Protein AF-A0A379W1R5-F1 (afdb_monomer)

pLDDT: mean 80.25, std 13.08, range [49.88, 97.88]

Radius of gyration: 57.71 Å; Cα contacts (8 Å, |Δi|>4): 73; chains: 1; bounding box: 85×34×156 Å

Mean predicted aligned error: 16.01 Å

InterPro domains:
  IPR013767 PAS fold [PF00989] (156-194)
  IPR027460 Aerobic respiration control sensor protein ArcB, transmembrane domain superfamily [G3DSA:1.10.287.970] (1-89)
  IPR035965 PAS domain superfamily [SSF55785] (140-193)
  IPR040642 Histidine kinase receptor ArcB, transmembrane domain [PF18415] (15-88)

Organism: Salmonella enterica I (NCBI:txid59201)

Solvent-accessible surface area (backbone atoms only — not comparable to full-atom values): 10846 Å² total; per-residue (Å²): 114,70,65,61,53,49,53,51,49,51,52,55,52,53,44,68,70,59,41,68,70,55,42,51,55,51,52,42,51,51,52,53,52,49,51,52,52,52,50,55,51,52,48,52,72,75,62,75,60,89,53,72,66,58,56,54,50,50,52,52,49,49,66,59,46,50,63,52,46,48,50,52,50,51,52,57,49,53,55,51,51,54,52,51,52,53,50,50,54,51,51,54,51,50,53,55,50,51,53,50,51,52,53,50,52,52,53,51,51,52,52,51,53,51,50,52,50,52,50,53,54,49,53,52,53,51,50,55,49,52,52,54,50,55,52,50,52,52,53,51,50,55,52,50,55,52,49,53,51,50,50,51,51,51,53,49,52,50,52,54,47,43,70,36,85,60,80,47,74,49,57,47,98,88,70,42,52,69,47,58,26,55,45,39,29,71,74,69,75,48,58,53,80,77,60,51,119

Secondary structure (DSSP, 8-state):
-HHHHHHHHHHHHHHHHH-HHHHHHHHHHHHHHHHHHHHHHHHHHHHSS--HHHHHHHHHHHHHHHHHHHHHHHHHHHHHHHHHHHHHHHHHHHHHHHHHHHHHHHHHHHHHHHHHHHHHHHHHHHHHHHHHHHHHHHHHHHHHHHHHHHHHHHHHHHHHHHH-SS--EEE-TTS-EEEE-HHHHHHHS--GGGT--

Structure (mmCIF, N/CA/C/O backbone):
data_AF-A0A379W1R5-F1
#
_entry.id   AF-A0A379W1R5-F1
#
loop_
_atom_site.group_PDB
_atom_site.id
_atom_site.type_symbol
_atom_site.label_atom_id
_atom_site.label_alt_id
_atom_site.label_comp_id
_atom_site.label_asym_id
_atom_site.label_entity_id
_atom_site.label_seq_id
_atom_site.pdbx_PDB_ins_code
_atom_site.Cartn_x
_atom_site.Cartn_y
_atom_site.Cartn_z
_atom_site.occupancy
_atom_site.B_iso_or_equiv
_atom_site.auth_seq_id
_atom_site.auth_comp_id
_atom_site.auth_asym_id
_atom_site.auth_atom_id
_atom_site.pdbx_PDB_model_num
ATOM 1 N N . MET A 1 1 ? -2.786 -8.528 47.985 1.00 53.88 1 MET A N 1
ATOM 2 C CA . MET A 1 1 ? -2.955 -8.185 46.548 1.00 53.88 1 MET A CA 1
ATOM 3 C C . MET A 1 1 ? -3.686 -9.269 45.743 1.00 53.88 1 MET A C 1
ATOM 5 O O . MET A 1 1 ? -4.689 -8.944 45.123 1.00 53.88 1 MET A O 1
ATOM 9 N N . LYS A 1 2 ? -3.253 -10.547 45.749 1.00 55.94 2 LYS A N 1
ATOM 10 C CA . LYS A 1 2 ? -3.922 -11.628 44.980 1.00 55.94 2 LYS A CA 1
ATOM 11 C C . LYS A 1 2 ? -5.347 -11.961 45.461 1.00 55.94 2 LYS A C 1
ATOM 13 O O . LYS A 1 2 ? -6.226 -12.154 44.633 1.00 55.94 2 LYS A O 1
ATOM 18 N N . GLN A 1 3 ? -5.594 -11.952 46.773 1.00 58.25 3 GLN A N 1
ATOM 19 C CA . GLN A 1 3 ? -6.922 -12.255 47.333 1.00 58.25 3 GLN A CA 1
ATOM 20 C C . GLN A 1 3 ? -7.984 -11.194 46.998 1.00 58.25 3 GLN A C 1
ATOM 22 O O . GLN A 1 3 ? -9.117 -11.547 46.700 1.00 58.25 3 GLN A O 1
ATOM 27 N N . ILE A 1 4 ? -7.605 -9.912 46.943 1.00 63.47 4 ILE A N 1
ATOM 28 C CA . ILE A 1 4 ? -8.507 -8.811 46.553 1.00 63.47 4 ILE A CA 1
ATOM 29 C C . ILE A 1 4 ? -8.932 -8.963 45.086 1.00 63.47 4 ILE A C 1
ATOM 31 O O . ILE A 1 4 ? -10.098 -8.783 44.756 1.00 63.47 4 ILE A O 1
ATOM 35 N N . ARG A 1 5 ? -8.001 -9.361 44.206 1.00 59.31 5 ARG A N 1
ATOM 36 C CA . ARG A 1 5 ? -8.307 -9.638 42.794 1.00 59.31 5 ARG A CA 1
ATOM 37 C C . ARG A 1 5 ? -9.215 -10.853 42.621 1.00 59.31 5 ARG A C 1
ATOM 39 O O . ARG A 1 5 ? -10.101 -10.805 41.781 1.00 59.31 5 ARG A O 1
ATOM 46 N N . MET A 1 6 ? -9.027 -11.899 43.425 1.00 65.69 6 MET A N 1
ATOM 47 C CA . MET A 1 6 ? -9.842 -13.113 43.343 1.00 65.69 6 MET A CA 1
ATOM 48 C C . MET A 1 6 ? -11.264 -12.883 43.879 1.00 65.69 6 MET A C 1
ATOM 50 O O . MET A 1 6 ? -12.224 -13.311 43.250 1.00 65.69 6 MET A O 1
ATOM 54 N N . LEU A 1 7 ? -11.414 -12.109 44.962 1.00 57.53 7 LEU A N 1
ATOM 55 C CA . LEU A 1 7 ? -12.718 -11.640 45.446 1.00 57.53 7 LEU A CA 1
ATOM 56 C C . LEU A 1 7 ? -13.409 -10.733 44.425 1.00 57.53 7 LEU A C 1
ATOM 58 O O . LEU A 1 7 ? -14.596 -10.902 44.179 1.00 57.53 7 LEU A O 1
ATOM 62 N N . ALA A 1 8 ? -12.674 -9.818 43.787 1.00 58.72 8 ALA A N 1
ATOM 63 C CA . ALA A 1 8 ? -13.220 -8.969 42.731 1.00 58.72 8 ALA A CA 1
ATOM 64 C C . ALA A 1 8 ? -13.662 -9.787 41.506 1.00 58.72 8 ALA A C 1
ATOM 66 O O . ALA A 1 8 ? -14.730 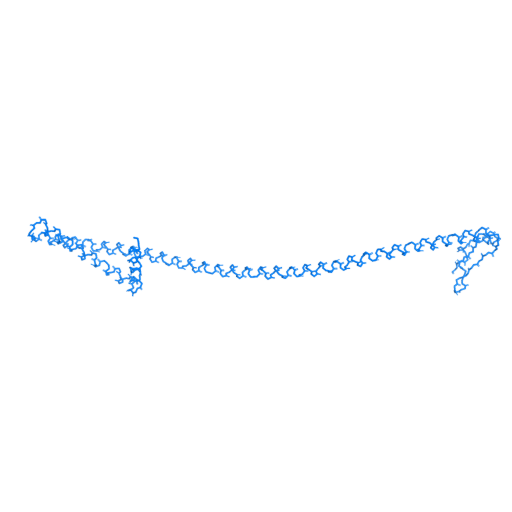-9.540 40.958 1.00 58.72 8 ALA A O 1
ATOM 67 N N . GLN A 1 9 ? -12.882 -10.793 41.100 1.00 60.22 9 GLN A N 1
ATOM 68 C CA . GLN A 1 9 ? -13.251 -11.705 40.015 1.00 60.22 9 GLN A CA 1
ATOM 69 C C . GLN A 1 9 ? -14.473 -12.552 40.374 1.00 60.22 9 GLN A C 1
ATOM 71 O O . GLN A 1 9 ? -15.377 -12.667 39.555 1.00 60.22 9 GLN A O 1
ATOM 76 N N . TYR A 1 10 ? -14.548 -13.069 41.602 1.00 66.81 10 TYR A N 1
ATOM 77 C CA . TYR A 1 10 ? -15.717 -13.794 42.099 1.00 66.81 10 TYR A CA 1
ATOM 78 C C . TYR A 1 10 ? -16.969 -12.903 42.131 1.00 66.81 10 TYR A C 1
ATOM 80 O O . TYR A 1 10 ? -18.037 -13.331 41.707 1.00 66.81 10 TYR A O 1
ATOM 88 N N . TYR A 1 11 ? -16.829 -11.639 42.547 1.00 59.19 11 TYR A N 1
ATOM 89 C CA . TYR A 1 11 ? -17.898 -10.635 42.488 1.00 59.19 11 TYR A CA 1
ATOM 90 C C . TYR A 1 11 ? -18.385 -10.390 41.054 1.00 59.19 11 TYR A C 1
ATOM 92 O O . TYR A 1 11 ? -19.588 -10.355 40.811 1.00 59.19 11 TYR A O 1
ATOM 100 N N . VAL A 1 12 ? -17.462 -10.249 40.100 1.00 58.50 12 VAL A N 1
ATOM 101 C CA . VAL A 1 12 ? -17.783 -10.015 38.683 1.00 58.50 12 VAL A CA 1
ATOM 102 C C . VAL A 1 12 ? -18.474 -11.228 38.055 1.00 58.50 12 VAL A C 1
ATOM 104 O O . VAL A 1 12 ? -19.414 -11.062 37.283 1.00 58.50 12 VAL A O 1
ATOM 107 N N . ASP A 1 13 ? -18.056 -12.442 38.404 1.00 61.16 13 ASP A N 1
ATOM 108 C CA . ASP A 1 13 ? -18.612 -13.678 37.846 1.00 61.16 13 ASP A CA 1
ATOM 109 C C . ASP A 1 13 ? -19.990 -14.018 38.449 1.00 61.16 13 ASP A C 1
ATOM 111 O O . ASP A 1 13 ? -20.923 -14.419 37.748 1.00 61.16 13 ASP A O 1
ATOM 115 N N . LEU A 1 14 ? -20.169 -13.745 39.746 1.00 63.22 14 LEU A N 1
ATOM 116 C CA . LEU A 1 14 ? -21.460 -13.833 40.430 1.00 63.22 14 LEU A CA 1
ATOM 117 C C . LEU A 1 14 ? -22.471 -12.813 39.869 1.00 63.22 14 LEU A C 1
ATOM 119 O O . LEU A 1 14 ? -23.644 -13.145 39.684 1.00 63.22 14 LEU A O 1
ATOM 123 N N . MET A 1 15 ? -22.004 -11.606 39.526 1.00 60.09 15 MET A N 1
ATOM 124 C CA . MET A 1 15 ? -22.799 -10.558 38.873 1.00 60.09 15 MET A CA 1
ATOM 125 C C . MET A 1 15 ? -23.242 -10.958 37.455 1.00 60.09 15 MET A C 1
ATOM 127 O O . MET A 1 15 ? -24.355 -10.626 37.050 1.00 60.09 15 MET A O 1
ATOM 131 N N . MET A 1 16 ? -22.425 -11.721 36.717 1.00 58.28 16 MET A N 1
ATOM 132 C CA . MET A 1 16 ? -22.779 -12.218 35.379 1.00 58.28 16 MET A CA 1
ATOM 133 C C . MET A 1 16 ? -23.804 -13.366 35.402 1.00 58.28 16 MET A C 1
ATOM 135 O O . MET A 1 16 ? -24.576 -13.503 34.456 1.00 58.28 16 MET A O 1
ATOM 139 N N . LYS A 1 17 ? -23.866 -14.169 36.475 1.00 57.81 17 LYS A N 1
ATOM 140 C CA . LYS A 1 17 ? -24.766 -15.339 36.566 1.00 57.81 17 LYS A CA 1
ATOM 141 C C . LYS A 1 17 ? -26.183 -15.038 37.054 1.00 57.81 17 LYS A C 1
ATOM 143 O O . LYS A 1 17 ? -27.107 -15.752 36.674 1.00 57.81 17 LYS A O 1
ATOM 148 N N . LEU A 1 18 ? -26.369 -14.037 37.916 1.00 58.75 18 LEU A N 1
ATOM 149 C CA . LEU A 1 18 ? -27.665 -13.801 38.573 1.00 58.75 18 LEU A CA 1
ATOM 150 C C . LEU A 1 18 ? -28.594 -12.828 37.831 1.00 58.75 18 LEU A C 1
ATOM 152 O O . LEU A 1 18 ? -29.772 -12.733 38.178 1.00 58.75 18 LEU A O 1
ATOM 156 N N . GLY A 1 19 ? -28.105 -12.147 36.795 1.00 57.91 19 GLY A N 1
ATOM 157 C CA . GLY A 1 19 ? -28.834 -11.063 36.145 1.00 57.91 19 GLY A CA 1
ATOM 158 C C . GLY A 1 19 ? -28.747 -9.774 36.967 1.00 57.91 19 GLY A C 1
ATOM 159 O O . GLY A 1 19 ? -28.965 -9.757 38.181 1.00 57.91 19 GLY A O 1
ATOM 160 N N . LEU A 1 20 ? -28.415 -8.686 36.278 1.00 57.44 20 LEU A N 1
ATOM 161 C CA . LEU A 1 20 ? -27.961 -7.413 36.842 1.00 57.44 20 LEU A CA 1
ATOM 162 C C . LEU A 1 20 ? -28.912 -6.835 37.911 1.00 57.44 20 LEU A C 1
ATOM 164 O O . LEU A 1 20 ? -28.487 -6.402 38.980 1.00 57.44 20 LEU A O 1
ATOM 168 N N . VAL A 1 21 ? -30.220 -6.931 37.659 1.00 59.81 21 VAL A N 1
ATOM 169 C CA . VAL A 1 21 ? -31.278 -6.427 38.549 1.00 59.81 21 VAL A CA 1
ATOM 170 C C . VAL A 1 21 ? -31.420 -7.271 39.821 1.00 59.81 21 VAL A C 1
ATOM 172 O O . VAL A 1 21 ? -31.629 -6.741 40.908 1.00 59.81 21 VAL A O 1
ATOM 175 N N . ARG A 1 22 ? -31.281 -8.600 39.721 1.00 64.31 22 ARG A N 1
ATOM 176 C CA . ARG A 1 22 ? -31.432 -9.490 40.885 1.00 64.31 22 ARG A CA 1
ATOM 177 C C . ARG A 1 22 ? -30.231 -9.400 41.817 1.00 64.31 22 ARG A C 1
ATOM 179 O O . ARG A 1 22 ? -30.397 -9.461 43.031 1.00 64.31 22 ARG A O 1
ATOM 186 N N . PHE A 1 23 ? -29.035 -9.216 41.259 1.00 65.31 23 PHE A N 1
ATOM 187 C CA . PHE A 1 23 ? -27.826 -9.000 42.047 1.00 65.31 23 PHE A CA 1
ATOM 188 C C . PHE A 1 23 ? -27.869 -7.666 42.805 1.00 65.31 23 PHE A C 1
ATOM 190 O O . PHE A 1 23 ? -27.532 -7.632 43.987 1.00 65.31 23 PHE A O 1
ATOM 197 N N . SER A 1 24 ? -28.349 -6.590 42.164 1.00 66.44 24 SER A N 1
ATOM 198 C CA . SER A 1 24 ? -28.484 -5.278 42.812 1.00 66.44 24 SER A CA 1
ATOM 199 C C . SER A 1 24 ? -29.446 -5.335 44.007 1.00 66.44 24 SER A C 1
ATOM 201 O O . SER A 1 24 ? -29.126 -4.851 45.094 1.00 66.44 24 SER A O 1
ATOM 203 N N . MET A 1 25 ? -30.577 -6.029 43.840 1.00 68.19 25 MET A N 1
ATOM 204 C CA . MET A 1 25 ? -31.577 -6.216 44.888 1.00 68.19 25 MET A CA 1
ATOM 205 C C . MET A 1 25 ? -31.036 -7.045 46.064 1.00 68.19 25 MET A C 1
ATOM 207 O O . MET A 1 25 ? -31.268 -6.694 47.219 1.00 68.19 25 MET A O 1
ATOM 211 N N . LEU A 1 26 ? -30.270 -8.107 45.791 1.00 71.56 26 LEU A N 1
ATOM 212 C CA . LEU A 1 26 ? -29.648 -8.940 46.827 1.00 71.56 26 LEU A CA 1
ATOM 213 C C . LEU A 1 26 ? -28.545 -8.205 47.596 1.00 71.56 26 LEU A C 1
ATOM 215 O O . LEU A 1 26 ? -28.477 -8.321 48.819 1.00 71.56 26 LEU A O 1
ATOM 219 N N . LEU A 1 27 ? -27.696 -7.438 46.905 1.00 72.06 27 LEU A N 1
ATOM 220 C CA . LEU A 1 27 ? -26.620 -6.678 47.543 1.00 72.06 27 LEU A CA 1
ATOM 221 C C . LEU A 1 27 ? -27.182 -5.537 48.409 1.00 72.06 27 LEU A C 1
ATOM 223 O O . LEU A 1 27 ? -26.701 -5.319 49.521 1.00 72.06 27 LEU A O 1
ATOM 227 N N . ALA A 1 28 ? -28.235 -4.857 47.937 1.00 70.44 28 ALA A N 1
ATOM 228 C CA . ALA A 1 28 ? -28.955 -3.851 48.717 1.00 70.44 28 ALA A CA 1
ATOM 229 C C . ALA A 1 28 ? -29.537 -4.454 50.004 1.00 70.44 28 ALA A C 1
ATOM 231 O O . ALA A 1 28 ? -29.352 -3.905 51.089 1.00 70.44 28 ALA A O 1
ATOM 232 N N . LEU A 1 29 ? -30.182 -5.620 49.897 1.00 72.00 29 LEU A N 1
ATOM 233 C CA . LEU A 1 29 ? -30.762 -6.323 51.041 1.00 72.00 29 LEU A CA 1
ATOM 234 C C . LEU A 1 29 ? -29.674 -6.754 52.039 1.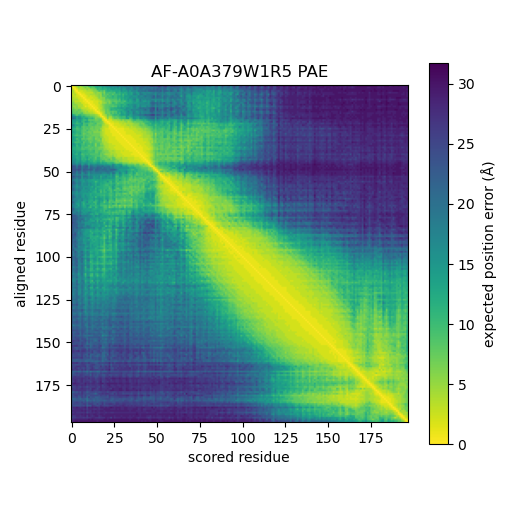00 72.00 29 LEU A C 1
ATOM 236 O O . LEU A 1 29 ? -29.825 -6.546 53.241 1.00 72.00 29 LEU A O 1
ATOM 240 N N . ALA A 1 30 ? -28.539 -7.263 51.552 1.00 75.88 30 ALA A N 1
ATOM 241 C CA . ALA A 1 30 ? -27.401 -7.637 52.391 1.00 75.88 30 ALA A CA 1
ATOM 242 C C . ALA A 1 30 ? -26.802 -6.441 53.157 1.00 75.88 30 ALA A C 1
ATOM 244 O O . ALA A 1 30 ? -26.485 -6.574 54.338 1.00 75.88 30 ALA A O 1
ATOM 245 N N . LEU A 1 31 ? -26.681 -5.269 52.520 1.00 73.31 31 LEU A N 1
ATOM 246 C CA . LEU A 1 31 ? -26.202 -4.044 53.172 1.00 73.31 31 LEU A CA 1
ATOM 247 C C . LEU A 1 31 ? -27.162 -3.546 54.257 1.00 73.31 31 LEU A C 1
ATOM 249 O O . LEU A 1 31 ? -26.709 -3.159 55.334 1.00 73.31 31 LEU A O 1
ATOM 253 N N . VAL A 1 32 ? -28.473 -3.588 54.003 1.00 74.44 32 VAL A N 1
ATOM 254 C CA . VAL A 1 32 ? -29.491 -3.216 54.999 1.00 74.44 32 VAL A CA 1
ATOM 255 C C . VAL A 1 32 ? -29.430 -4.154 56.205 1.00 74.44 32 VAL A C 1
ATOM 257 O O . VAL A 1 32 ? -29.392 -3.691 57.342 1.00 74.44 32 VAL A O 1
ATOM 260 N N . VAL A 1 33 ? -29.345 -5.467 55.975 1.00 76.88 33 VAL A N 1
ATOM 261 C CA . VAL A 1 33 ? -29.212 -6.457 57.056 1.00 76.88 33 VAL A CA 1
ATOM 262 C C . VAL A 1 33 ? -27.927 -6.231 57.855 1.00 76.88 33 VAL A C 1
ATOM 264 O O . VAL A 1 33 ? -27.970 -6.224 59.083 1.00 76.88 33 VAL A O 1
ATOM 267 N N . LEU A 1 34 ? -26.796 -5.989 57.186 1.00 78.44 34 LEU A N 1
ATOM 268 C CA . LEU A 1 34 ? -25.526 -5.690 57.851 1.00 78.44 34 LEU A CA 1
ATOM 269 C C . LEU A 1 34 ? -25.632 -4.434 58.728 1.00 78.44 34 LEU A C 1
ATOM 271 O O . LEU A 1 34 ? -25.165 -4.445 59.864 1.00 78.44 34 LEU A O 1
ATOM 275 N N . ALA A 1 35 ? -26.269 -3.370 58.231 1.00 73.62 35 ALA A N 1
ATOM 276 C CA . ALA A 1 35 ? -26.468 -2.135 58.984 1.00 73.62 35 ALA A CA 1
ATOM 277 C C . ALA A 1 35 ? -27.304 -2.365 60.254 1.00 73.62 35 ALA A C 1
ATOM 279 O O . ALA A 1 35 ? -26.939 -1.865 61.319 1.00 73.62 35 ALA A O 1
ATOM 280 N N . ILE A 1 36 ? -28.365 -3.176 60.163 1.00 75.38 36 ILE A N 1
ATOM 281 C CA . ILE A 1 36 ? -29.190 -3.564 61.316 1.00 75.38 36 ILE A CA 1
ATOM 282 C C . ILE A 1 36 ? -28.359 -4.361 62.328 1.00 75.38 36 ILE A C 1
ATOM 284 O O . ILE A 1 36 ? -28.412 -4.072 63.521 1.00 75.38 36 ILE A O 1
ATOM 288 N N . VAL A 1 37 ? -27.550 -5.326 61.874 1.00 79.12 37 VAL A N 1
ATOM 289 C CA . VAL A 1 37 ? -26.686 -6.132 62.756 1.00 79.12 37 VAL A CA 1
ATOM 290 C C . VAL A 1 37 ? -25.642 -5.266 63.460 1.00 79.12 37 VAL A C 1
ATOM 292 O O . VAL A 1 37 ? -25.446 -5.408 64.665 1.00 79.12 37 VAL A O 1
ATOM 295 N N . VAL A 1 38 ? -24.989 -4.353 62.735 1.00 77.50 38 VAL A N 1
ATOM 296 C CA . VAL A 1 38 ? -23.997 -3.434 63.310 1.00 77.50 38 VAL A CA 1
ATOM 297 C C . VAL A 1 38 ? -24.651 -2.508 64.330 1.00 77.50 38 VAL A C 1
ATOM 299 O O . VAL A 1 38 ? -24.109 -2.352 65.421 1.00 77.50 38 VAL A O 1
ATOM 302 N N . GLN A 1 39 ? -25.825 -1.943 64.026 1.00 70.44 39 GLN A N 1
ATOM 303 C CA . GLN A 1 39 ? -26.580 -1.148 64.998 1.00 70.44 39 GLN A CA 1
ATOM 304 C C . GLN A 1 39 ? -26.903 -1.965 66.250 1.00 70.44 39 GLN A C 1
ATOM 306 O O . GLN A 1 39 ? -26.536 -1.549 67.341 1.00 70.44 39 GLN A O 1
ATOM 311 N N . MET A 1 40 ? -27.498 -3.150 66.094 1.00 72.25 40 MET A N 1
ATOM 312 C CA . MET A 1 40 ? -27.857 -4.038 67.205 1.00 72.25 40 MET A CA 1
ATOM 313 C C . MET A 1 40 ? -26.644 -4.370 68.093 1.00 72.25 40 MET A C 1
ATOM 315 O O . MET A 1 40 ? -26.740 -4.333 69.319 1.00 72.25 40 MET A O 1
ATOM 319 N N . ALA A 1 41 ? -25.488 -4.651 67.482 1.00 78.00 41 ALA A N 1
ATOM 320 C CA . ALA A 1 41 ? -24.248 -4.952 68.191 1.00 78.00 41 ALA A CA 1
ATOM 321 C C . ALA A 1 41 ? -23.699 -3.737 68.957 1.00 78.00 41 ALA A C 1
ATOM 323 O O . ALA A 1 41 ? -23.312 -3.867 70.117 1.00 78.00 41 ALA A O 1
ATOM 324 N N . VAL A 1 42 ? -23.693 -2.550 68.340 1.00 74.50 42 VAL A N 1
ATOM 325 C CA . VAL A 1 42 ? -23.244 -1.305 68.987 1.00 74.50 42 VAL A CA 1
ATOM 326 C C . VAL A 1 42 ? -24.133 -0.968 70.185 1.00 74.50 42 VAL A C 1
ATOM 328 O O . VAL A 1 42 ? -23.615 -0.645 71.254 1.00 74.50 42 VAL A O 1
ATOM 331 N N . THR A 1 43 ? -25.453 -1.104 70.046 1.00 71.94 43 THR A N 1
ATOM 332 C CA . THR A 1 43 ? -26.407 -0.834 71.130 1.00 71.94 43 THR A CA 1
ATOM 333 C C . THR A 1 43 ? -26.227 -1.804 72.300 1.00 71.94 43 THR A C 1
ATOM 335 O O . THR A 1 43 ? -26.195 -1.381 73.457 1.00 71.94 43 THR A O 1
ATOM 338 N N . MET A 1 44 ? -26.024 -3.095 72.009 1.00 72.88 44 MET A N 1
ATOM 339 C CA . MET A 1 44 ? -25.778 -4.122 73.025 1.00 72.88 44 MET A CA 1
ATOM 340 C C . MET A 1 44 ? -24.490 -3.860 73.820 1.00 72.88 44 MET A C 1
ATOM 342 O O . MET A 1 44 ? -24.472 -4.058 75.033 1.00 72.88 44 MET A O 1
ATOM 346 N N . VAL A 1 45 ? -23.430 -3.384 73.155 1.00 74.94 45 VAL A N 1
ATOM 347 C CA . VAL A 1 45 ? -22.135 -3.088 73.790 1.00 74.94 45 VAL A CA 1
ATOM 348 C C . VAL A 1 45 ? -22.175 -1.807 74.628 1.00 74.94 45 VAL A C 1
ATOM 350 O O . VAL A 1 45 ? -21.548 -1.769 75.684 1.00 74.94 45 VAL A O 1
ATOM 353 N N . LEU A 1 46 ? -22.885 -0.760 74.186 1.00 69.88 46 LEU A N 1
ATOM 354 C CA . LEU A 1 46 ? -22.877 0.533 74.882 1.00 69.88 46 LEU A CA 1
ATOM 355 C C . LEU A 1 46 ? -23.882 0.654 76.034 1.00 69.88 46 LEU A C 1
ATOM 357 O O . LEU A 1 46 ? -23.556 1.316 77.014 1.00 69.88 46 LEU A O 1
ATOM 361 N N . HIS A 1 47 ? -25.094 0.100 75.920 1.00 65.06 47 HIS A N 1
ATOM 362 C CA . HIS A 1 47 ? -26.169 0.362 76.895 1.00 65.06 47 HIS A CA 1
ATOM 363 C C . HIS A 1 47 ? -26.593 -0.863 77.718 1.00 65.06 47 HIS A C 1
ATOM 365 O O . HIS A 1 47 ? -27.219 -0.696 78.761 1.00 65.06 47 HIS A O 1
ATOM 371 N N . GLY A 1 48 ? -26.253 -2.093 77.308 1.00 65.94 48 GLY A N 1
ATOM 372 C CA . GLY A 1 48 ? -26.532 -3.321 78.073 1.00 65.94 48 GLY A CA 1
ATOM 373 C C . GLY A 1 48 ? -28.016 -3.705 78.230 1.00 65.94 48 GLY A C 1
ATOM 374 O O . GLY A 1 48 ? -28.307 -4.849 78.575 1.00 65.94 48 GLY A O 1
ATOM 375 N N . GLN A 1 49 ? -28.958 -2.804 77.932 1.00 61.00 49 GLN A N 1
ATOM 376 C CA . GLN A 1 49 ? -30.392 -3.066 77.790 1.00 61.00 49 GLN A CA 1
ATOM 377 C C . GLN A 1 49 ? -30.924 -2.432 76.503 1.00 61.00 49 GLN A C 1
ATOM 379 O O . GLN A 1 49 ? -30.486 -1.356 76.104 1.00 61.00 49 GLN A O 1
ATOM 384 N N . VAL A 1 50 ? -31.859 -3.118 75.843 1.00 61.22 50 VAL A N 1
ATOM 385 C CA . VAL A 1 50 ? -32.476 -2.651 74.596 1.00 61.22 50 VAL A CA 1
ATOM 386 C C . VAL A 1 50 ? -33.728 -1.855 74.950 1.00 61.22 50 VAL A C 1
ATOM 388 O O . VAL A 1 50 ? -34.761 -2.439 75.276 1.00 61.22 50 VAL A O 1
ATOM 391 N N . GLU A 1 51 ? -33.648 -0.525 74.908 1.00 66.94 51 GLU A N 1
ATOM 392 C CA . GLU A 1 51 ? -34.831 0.325 75.049 1.00 66.94 51 GLU A CA 1
ATOM 393 C C . GLU A 1 51 ? -35.630 0.390 73.739 1.00 66.94 51 GLU A C 1
ATOM 395 O O . GLU A 1 51 ? -35.081 0.402 72.635 1.00 66.94 51 GLU A O 1
ATOM 400 N N . SER A 1 52 ? -36.957 0.511 73.848 1.00 69.62 52 SER A N 1
ATOM 401 C CA . SER A 1 52 ? -37.862 0.643 72.695 1.00 69.62 52 SER A CA 1
ATOM 402 C C . SER A 1 52 ? -37.543 1.855 71.804 1.00 69.62 52 SER A C 1
ATOM 404 O O . SER A 1 52 ? -37.887 1.852 70.619 1.00 69.62 52 SER A O 1
ATOM 406 N N . ILE A 1 53 ? -36.861 2.875 72.345 1.00 68.69 53 ILE A N 1
ATOM 407 C CA . ILE A 1 53 ? -36.375 4.039 71.589 1.00 68.69 53 ILE A CA 1
ATOM 408 C C . ILE A 1 53 ? -35.353 3.631 70.516 1.00 68.69 53 ILE A C 1
ATOM 410 O O . ILE A 1 53 ? -35.391 4.170 69.407 1.00 68.69 53 ILE A O 1
ATOM 414 N N . ASP A 1 54 ? -34.488 2.653 70.793 1.00 68.62 54 ASP A N 1
ATOM 415 C CA . ASP A 1 54 ? -33.467 2.210 69.840 1.00 68.62 54 ASP A CA 1
ATOM 416 C C . ASP A 1 54 ? -34.069 1.388 68.699 1.00 68.62 54 ASP A C 1
ATOM 418 O O . ASP A 1 54 ? -33.651 1.519 67.545 1.00 68.62 54 ASP A O 1
ATOM 422 N N . VAL A 1 55 ? -35.120 0.615 68.986 1.00 69.94 55 VAL A N 1
ATOM 423 C CA . VAL A 1 55 ? -35.871 -0.131 67.966 1.00 69.94 55 VAL A CA 1
ATOM 424 C C . VAL A 1 55 ? -36.578 0.831 67.007 1.00 69.94 55 VAL A C 1
ATOM 426 O O . VAL A 1 55 ? -36.454 0.698 65.790 1.00 69.94 55 VAL A O 1
ATOM 429 N N . ILE A 1 56 ? -37.261 1.852 67.534 1.00 71.69 56 ILE A N 1
ATOM 430 C CA . ILE A 1 56 ? -37.945 2.871 66.718 1.00 71.69 56 ILE A CA 1
ATOM 431 C C . ILE A 1 56 ? -36.942 3.667 65.876 1.00 71.69 56 ILE A C 1
ATOM 433 O O . ILE A 1 56 ? -37.187 3.918 64.694 1.00 71.69 56 ILE A O 1
ATOM 437 N N . ARG A 1 57 ? -35.786 4.021 66.448 1.00 72.00 57 ARG A N 1
ATOM 438 C CA . ARG A 1 57 ? -34.712 4.721 65.736 1.00 72.00 57 ARG A CA 1
ATOM 439 C C . ARG A 1 57 ? -34.123 3.861 64.612 1.00 72.00 57 ARG A C 1
ATOM 441 O O . ARG A 1 57 ? -33.919 4.376 63.515 1.00 72.00 57 ARG A O 1
ATOM 448 N N . SER A 1 58 ? -33.904 2.565 64.839 1.00 72.56 58 SER A N 1
ATOM 449 C CA . SER A 1 58 ? -33.427 1.630 63.808 1.00 72.56 58 SER A CA 1
ATOM 450 C C . SER A 1 58 ? -34.424 1.477 62.653 1.00 72.56 58 SER A C 1
ATOM 452 O O . SER A 1 58 ? -34.020 1.536 61.493 1.00 72.56 58 SER A O 1
ATOM 454 N N . ILE A 1 59 ? -35.729 1.392 62.941 1.00 74.81 59 ILE A N 1
ATOM 455 C CA . ILE A 1 59 ? -36.782 1.335 61.911 1.00 74.81 59 ILE A CA 1
ATOM 456 C C . ILE A 1 59 ? -36.806 2.625 61.077 1.00 74.81 59 ILE A C 1
ATOM 458 O O . ILE A 1 59 ? -36.885 2.561 59.850 1.00 74.81 59 ILE A O 1
ATOM 462 N N . PHE A 1 60 ? -36.685 3.794 61.715 1.00 79.06 60 PHE A N 1
ATOM 463 C CA . PHE A 1 60 ? -36.635 5.086 61.020 1.00 79.06 60 PHE A CA 1
ATOM 464 C C . PHE A 1 60 ? -35.410 5.209 60.104 1.00 79.06 60 PHE A C 1
ATOM 466 O O . PHE A 1 60 ? -35.533 5.631 58.953 1.00 79.06 60 PHE A O 1
ATOM 473 N N . PHE A 1 61 ? -34.231 4.803 60.587 1.00 72.75 61 PHE A N 1
ATOM 474 C CA . PHE A 1 61 ? -33.017 4.777 59.771 1.00 72.75 61 PHE A CA 1
ATOM 475 C C . PHE A 1 61 ? -33.119 3.757 58.637 1.00 72.75 61 PHE A C 1
ATOM 477 O O . PHE A 1 61 ? -32.753 4.083 57.513 1.00 72.75 61 PHE A O 1
ATOM 484 N N . GLY A 1 62 ? -33.675 2.569 58.880 1.00 74.31 62 GLY A N 1
ATOM 485 C CA . GLY A 1 62 ? -33.924 1.575 57.836 1.00 74.31 62 GLY A CA 1
ATOM 486 C C . GLY A 1 62 ? -34.835 2.116 56.734 1.00 74.31 62 GLY A C 1
ATOM 487 O O . GLY A 1 62 ? -34.507 1.997 55.553 1.00 74.31 62 GLY A O 1
ATOM 488 N N . LEU A 1 63 ? -35.929 2.788 57.100 1.00 79.44 63 LEU A N 1
ATOM 489 C CA . LEU A 1 63 ? -36.864 3.377 56.140 1.00 79.44 63 LEU A CA 1
ATOM 490 C C . LEU A 1 63 ? -36.233 4.511 55.316 1.00 79.44 63 LEU A C 1
ATOM 492 O O . LEU A 1 63 ? -36.549 4.652 54.139 1.00 79.44 63 LEU A O 1
ATOM 496 N N . LEU A 1 64 ? -35.323 5.290 55.907 1.00 78.31 64 LEU A N 1
ATOM 497 C CA . LEU A 1 64 ? -34.641 6.393 55.225 1.00 78.31 64 LEU A CA 1
ATOM 498 C C . LEU A 1 64 ? -33.465 5.919 54.351 1.00 78.31 64 LEU A C 1
ATOM 500 O O . LEU A 1 64 ? -33.247 6.437 53.258 1.00 78.31 64 LEU A O 1
ATOM 504 N N . ILE A 1 65 ? -32.710 4.923 54.820 1.00 77.38 65 ILE A N 1
ATOM 505 C CA . ILE A 1 65 ? -31.492 4.429 54.165 1.00 77.38 65 ILE A CA 1
ATOM 506 C C . ILE A 1 65 ? -31.832 3.484 53.011 1.00 77.38 65 ILE A C 1
ATOM 508 O O . ILE A 1 65 ? -31.137 3.507 52.001 1.00 77.38 65 ILE A O 1
ATOM 512 N N . THR A 1 66 ? -32.901 2.685 53.107 1.00 77.06 66 THR A N 1
ATOM 513 C CA . THR A 1 66 ? -33.232 1.681 52.076 1.00 77.06 66 THR A CA 1
ATOM 514 C C . THR A 1 66 ? -33.505 2.298 50.692 1.00 77.06 66 THR A C 1
ATOM 516 O O . THR A 1 66 ? -32.882 1.849 49.729 1.00 77.06 66 THR A O 1
ATOM 519 N N . PRO A 1 67 ? -34.339 3.351 50.540 1.00 80.94 67 PRO A N 1
ATOM 520 C CA . PRO A 1 67 ? -34.552 4.002 49.243 1.00 80.94 67 PRO A CA 1
ATOM 521 C C . PRO A 1 67 ? -33.265 4.618 48.684 1.00 80.94 67 PRO A C 1
ATOM 523 O O . PRO A 1 67 ? -33.009 4.550 47.482 1.00 80.94 67 PRO A O 1
ATOM 526 N N . TRP A 1 68 ? -32.429 5.181 49.561 1.00 79.88 68 TRP A N 1
ATOM 527 C CA . TRP A 1 68 ? -31.181 5.828 49.168 1.00 79.88 68 TRP A CA 1
ATOM 528 C C . TRP A 1 68 ? -30.111 4.813 48.747 1.00 79.88 68 TRP A C 1
ATOM 530 O O . TRP A 1 68 ? -29.436 5.007 47.738 1.00 79.88 68 TRP A O 1
ATOM 540 N N . ALA A 1 69 ? -30.021 3.687 49.457 1.00 73.19 69 ALA A N 1
ATOM 541 C CA . ALA A 1 69 ? -29.148 2.569 49.126 1.00 73.19 69 ALA A CA 1
ATOM 542 C C . ALA A 1 69 ? -29.544 1.918 47.794 1.00 73.19 69 ALA A C 1
ATOM 544 O O . ALA A 1 69 ? -28.676 1.685 46.958 1.00 73.19 69 ALA A O 1
ATOM 545 N N . VAL A 1 70 ? -30.841 1.675 47.563 1.00 77.50 70 VAL A N 1
ATOM 546 C CA . VAL A 1 70 ? -31.338 1.128 46.288 1.00 77.50 70 VAL A CA 1
ATOM 547 C C . VAL A 1 70 ? -31.037 2.081 45.129 1.00 77.50 70 VAL A C 1
ATOM 549 O O . VAL A 1 70 ? -30.523 1.637 44.104 1.00 77.50 70 VAL A O 1
ATOM 552 N N . TYR A 1 71 ? -31.287 3.385 45.294 1.00 79.38 71 TYR A N 1
ATOM 553 C CA . TYR A 1 71 ? -30.977 4.386 44.270 1.00 79.38 71 TYR A CA 1
ATOM 554 C C . TYR A 1 71 ? -29.476 4.434 43.948 1.00 79.38 71 TYR A C 1
ATOM 556 O O . TYR A 1 71 ? -29.088 4.321 42.786 1.00 79.38 71 TYR A O 1
ATOM 564 N N . PHE A 1 72 ? -28.622 4.541 44.971 1.00 72.88 72 PHE A N 1
ATOM 565 C CA . PHE A 1 72 ? -27.170 4.605 44.793 1.00 72.88 72 PHE A CA 1
ATOM 566 C C . PHE A 1 72 ? -26.627 3.360 44.086 1.00 72.88 72 PHE A C 1
ATOM 568 O O . PHE A 1 72 ? -25.832 3.461 43.153 1.00 72.88 72 PHE A O 1
ATOM 575 N N . LEU A 1 73 ? -27.089 2.179 44.494 1.00 71.50 73 LEU A N 1
ATOM 576 C CA . LEU A 1 73 ? -26.647 0.911 43.928 1.00 71.50 73 LEU A CA 1
ATOM 577 C C . LEU A 1 73 ? -27.140 0.744 42.483 1.00 71.50 73 LEU A C 1
ATOM 579 O O . LEU A 1 73 ? -26.373 0.286 41.641 1.00 71.50 73 LEU A O 1
ATOM 583 N N . SER A 1 74 ? -28.360 1.193 42.167 1.00 73.19 74 SER A N 1
ATOM 584 C CA . SER A 1 74 ? -28.868 1.234 40.790 1.00 73.19 74 SER A CA 1
ATOM 585 C C . SER A 1 74 ? -27.988 2.104 39.886 1.00 73.19 74 SER A C 1
ATOM 587 O O . SER A 1 74 ? -27.568 1.646 38.827 1.00 73.19 74 SER A O 1
ATOM 589 N N . VAL A 1 75 ? -27.638 3.317 40.328 1.00 72.00 75 VAL A N 1
ATOM 590 C CA . VAL A 1 75 ? -26.791 4.247 39.559 1.00 72.00 75 VAL A CA 1
ATOM 591 C C . VAL A 1 75 ? -25.379 3.692 39.352 1.00 72.00 75 VAL A C 1
ATOM 593 O O . VAL A 1 75 ? -24.841 3.752 38.248 1.00 72.00 75 VAL A O 1
ATOM 596 N N . VAL A 1 76 ? -24.759 3.128 40.393 1.00 70.62 76 VAL A N 1
ATOM 597 C CA . VAL A 1 76 ? -23.410 2.537 40.290 1.00 70.62 76 VAL A CA 1
ATOM 598 C C . VAL A 1 76 ? -23.389 1.361 39.311 1.00 70.62 76 VAL A C 1
ATOM 600 O O . VAL A 1 76 ? -22.429 1.192 38.558 1.00 70.62 76 VAL A O 1
ATOM 603 N N . VAL A 1 77 ? -24.448 0.554 39.302 1.00 65.94 77 VAL A N 1
ATOM 604 C CA . VAL A 1 77 ? -24.572 -0.604 38.416 1.00 65.94 77 VAL A CA 1
ATOM 605 C C . VAL A 1 77 ? -24.822 -0.183 36.961 1.00 65.94 77 VAL A C 1
ATOM 607 O O . VAL A 1 77 ? -24.182 -0.731 36.064 1.00 65.94 77 VAL A O 1
ATOM 610 N N . GLU A 1 78 ? -25.659 0.828 36.723 1.00 68.75 78 GLU A N 1
ATOM 611 C CA . GLU A 1 78 ? -25.914 1.387 35.385 1.00 68.75 78 GLU A CA 1
ATOM 612 C C . GLU A 1 78 ? -24.625 1.942 34.747 1.00 68.75 78 GLU A C 1
ATOM 614 O O . GLU A 1 78 ? -24.296 1.633 33.600 1.00 68.75 78 GLU A O 1
ATOM 619 N N . GLN A 1 79 ? -23.811 2.654 35.534 1.00 57.88 79 GLN A N 1
ATOM 620 C CA . GLN A 1 79 ? -22.506 3.173 35.099 1.00 57.88 79 GLN A CA 1
ATOM 621 C C . GLN A 1 79 ? -21.497 2.061 34.745 1.00 57.88 79 GLN A C 1
ATOM 623 O O . GLN A 1 79 ? -20.677 2.201 33.826 1.00 57.88 79 GLN A O 1
ATOM 628 N N . LEU A 1 80 ? -21.534 0.934 35.464 1.00 67.69 80 LEU A N 1
ATOM 629 C CA . LEU A 1 80 ? -20.674 -0.222 35.191 1.00 67.69 80 LEU A CA 1
ATOM 630 C C . LEU A 1 80 ? -21.088 -0.962 33.914 1.00 67.69 80 LEU A C 1
ATOM 632 O O . LEU A 1 80 ? -20.221 -1.400 33.150 1.00 67.69 80 LEU A O 1
ATOM 636 N N . GLU A 1 81 ? -22.390 -1.091 33.666 1.00 67.12 81 GLU A N 1
ATOM 637 C CA . GLU A 1 81 ? -22.919 -1.753 32.475 1.00 67.12 81 GLU A CA 1
ATOM 638 C C . GLU A 1 81 ? -22.605 -0.951 31.205 1.00 67.12 81 GLU A C 1
ATOM 640 O O . GLU A 1 81 ? -22.098 -1.512 30.226 1.00 67.12 81 GLU A O 1
ATOM 645 N N . GLU A 1 82 ? -22.770 0.374 31.252 1.00 71.44 82 GLU A N 1
ATOM 646 C CA . GLU A 1 82 ? -22.416 1.253 30.136 1.00 71.44 82 GLU A CA 1
ATOM 647 C C . GLU A 1 82 ? -20.912 1.173 29.807 1.00 71.44 82 GLU A C 1
ATOM 649 O O . GLU A 1 82 ? -20.511 1.072 28.641 1.00 71.44 82 GLU A O 1
ATOM 654 N N . SER A 1 83 ? -20.063 1.120 30.836 1.00 64.00 83 SER A N 1
ATOM 655 C CA . SER A 1 83 ? -18.610 0.986 30.680 1.00 64.00 83 SER A CA 1
ATOM 656 C C . SER A 1 83 ? -18.204 -0.357 30.057 1.00 64.00 83 SER A C 1
ATOM 658 O O . SER A 1 83 ? -17.314 -0.401 29.201 1.00 64.00 83 SER A O 1
ATOM 660 N N . ARG A 1 84 ? -18.874 -1.460 30.427 1.00 69.94 84 ARG A N 1
ATOM 661 C CA . ARG A 1 84 ? -18.644 -2.794 29.837 1.00 69.94 84 ARG A CA 1
ATOM 662 C C . ARG A 1 84 ? -19.076 -2.848 28.375 1.00 69.94 84 ARG A C 1
ATOM 664 O O . ARG A 1 84 ? -18.327 -3.373 27.551 1.00 69.94 84 ARG A O 1
ATOM 671 N N . GLN A 1 85 ? -20.226 -2.266 28.035 1.00 72.12 85 GLN A N 1
ATOM 672 C CA . GLN A 1 85 ? -20.689 -2.202 26.648 1.00 72.12 85 GLN A CA 1
ATOM 673 C C . GLN A 1 85 ? -19.746 -1.376 25.768 1.00 72.12 85 GLN A C 1
ATOM 675 O O . GLN A 1 85 ? -19.395 -1.810 24.669 1.00 72.12 85 GLN A O 1
ATOM 680 N N . ARG A 1 86 ? -19.286 -0.213 26.249 1.00 74.25 86 ARG A N 1
ATOM 681 C CA . ARG A 1 86 ? -18.305 0.613 25.526 1.00 74.25 86 ARG A CA 1
ATOM 682 C C . ARG A 1 86 ? -17.002 -0.147 25.289 1.00 74.25 86 ARG A C 1
ATOM 684 O O . ARG A 1 86 ? -16.507 -0.149 24.164 1.00 74.25 86 ARG A O 1
ATOM 691 N N . LEU A 1 87 ? -16.482 -0.834 26.308 1.00 75.88 87 LEU A N 1
ATOM 692 C CA . LEU A 1 87 ? -15.264 -1.632 26.169 1.00 75.88 87 LEU A CA 1
ATOM 693 C C . LEU A 1 87 ? -15.442 -2.766 25.152 1.00 75.88 87 LEU A C 1
ATOM 695 O O . LEU A 1 87 ? -14.568 -2.960 24.314 1.00 75.88 87 LEU A O 1
ATOM 699 N N . SER A 1 88 ? -16.582 -3.462 25.163 1.00 79.56 88 SER A N 1
ATOM 700 C CA . SER A 1 88 ? -16.868 -4.525 24.192 1.00 79.56 88 SER A CA 1
ATOM 701 C C . SER A 1 88 ? -16.870 -4.008 22.751 1.00 79.56 88 SER A C 1
ATOM 703 O O . SER A 1 88 ? -16.287 -4.643 21.877 1.00 79.56 88 SER A O 1
ATOM 705 N N . ARG A 1 89 ? -17.467 -2.833 22.497 1.00 84.00 89 ARG A N 1
ATOM 706 C CA . ARG A 1 89 ? -17.460 -2.209 21.160 1.00 84.00 89 ARG A CA 1
ATOM 707 C C . ARG A 1 89 ? -16.052 -1.813 20.721 1.00 84.00 89 ARG A C 1
ATOM 709 O O . ARG A 1 89 ? -15.715 -1.949 19.550 1.00 84.00 89 ARG A O 1
ATOM 716 N N . LEU A 1 90 ? -15.229 -1.319 21.648 1.00 86.62 90 LEU A N 1
ATOM 717 C CA . LEU A 1 90 ? -13.839 -0.965 21.356 1.00 86.62 90 LEU A CA 1
ATOM 718 C C . LEU A 1 90 ? -12.997 -2.199 21.029 1.00 86.62 90 LEU A C 1
ATOM 720 O O . LEU A 1 90 ? -12.247 -2.162 20.060 1.00 86.62 90 LEU A O 1
ATOM 724 N N . VAL A 1 91 ? -13.147 -3.285 21.794 1.00 85.69 91 VAL A N 1
ATOM 725 C CA . VAL A 1 91 ? -12.455 -4.556 21.525 1.00 85.69 91 VAL A CA 1
ATOM 726 C C . VAL A 1 91 ? -12.857 -5.102 20.157 1.00 85.69 91 VAL A C 1
ATOM 728 O O . VAL A 1 91 ? -11.977 -5.368 19.345 1.00 85.69 91 VAL A O 1
ATOM 731 N N . GLN A 1 92 ? -14.158 -5.150 19.855 1.00 90.38 92 GLN A N 1
ATOM 732 C CA . GLN A 1 92 ? -14.654 -5.596 18.549 1.00 90.38 92 GLN A CA 1
ATOM 733 C C . GLN A 1 92 ? -14.094 -4.743 17.398 1.00 90.38 92 GLN A C 1
ATOM 735 O O . GLN A 1 92 ? -13.655 -5.270 16.380 1.00 90.38 92 GLN A O 1
ATOM 740 N N . LYS A 1 93 ? -14.043 -3.415 17.569 1.00 91.38 93 LYS A N 1
ATOM 741 C CA . LYS A 1 93 ? -13.474 -2.507 16.565 1.00 91.38 93 LYS A CA 1
ATOM 742 C C . LYS A 1 93 ? -11.963 -2.697 16.394 1.00 91.38 93 LYS A C 1
ATOM 744 O O . LYS A 1 93 ? -11.464 -2.574 15.279 1.00 91.38 93 LYS A O 1
ATOM 749 N N . LEU A 1 94 ? -11.228 -2.978 17.473 1.00 91.31 94 LEU A N 1
ATOM 750 C CA . LEU A 1 94 ? -9.796 -3.284 17.401 1.00 91.31 94 LEU A CA 1
ATOM 751 C C . LEU A 1 94 ? -9.533 -4.600 16.663 1.00 91.31 94 LEU A C 1
ATOM 753 O O . LEU A 1 94 ? -8.602 -4.650 15.863 1.00 91.31 94 LEU A O 1
ATOM 757 N N . GLU A 1 95 ? -10.332 -5.637 16.915 1.00 89.06 95 GLU A N 1
ATOM 758 C CA . GLU A 1 95 ? -10.239 -6.911 16.192 1.00 89.06 95 GLU A CA 1
ATOM 759 C C . GLU A 1 95 ? -10.470 -6.704 14.689 1.00 89.06 95 GLU A C 1
ATOM 761 O O . GLU A 1 95 ? -9.637 -7.109 13.881 1.00 89.06 95 GLU A O 1
ATOM 766 N N . GLU A 1 96 ? -11.507 -5.953 14.312 1.00 93.19 96 GLU A N 1
ATOM 767 C CA . GLU A 1 96 ? -11.802 -5.638 12.908 1.00 93.19 96 GLU A CA 1
ATOM 768 C C . GLU A 1 96 ? -10.698 -4.799 12.233 1.00 93.19 96 GLU A C 1
ATOM 770 O O . GLU A 1 96 ? -10.374 -4.998 11.059 1.00 93.19 96 GLU A O 1
ATOM 775 N N . MET A 1 97 ? -10.096 -3.837 12.946 1.00 91.50 97 MET A N 1
ATOM 776 C CA . MET A 1 97 ? -8.948 -3.091 12.410 1.00 91.50 97 MET A CA 1
ATOM 777 C C . MET A 1 97 ? -7.726 -3.991 12.235 1.00 91.50 97 MET A C 1
ATOM 779 O O . MET A 1 97 ? -7.061 -3.916 11.207 1.00 91.50 97 MET A O 1
ATOM 783 N N . ARG A 1 98 ? -7.470 -4.892 13.188 1.00 91.88 98 ARG A N 1
ATOM 784 C CA . ARG A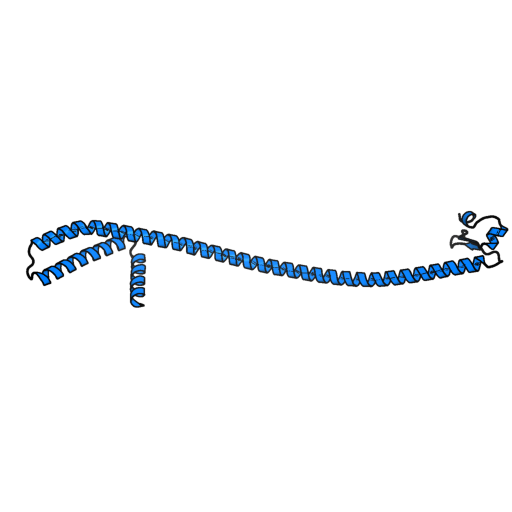 1 98 ? -6.349 -5.831 13.115 1.00 91.88 98 ARG A CA 1
ATOM 785 C C . ARG A 1 98 ? -6.477 -6.790 11.931 1.00 91.88 98 ARG A C 1
ATOM 787 O O . ARG A 1 98 ? -5.477 -7.067 11.273 1.00 91.88 98 ARG A O 1
ATOM 794 N N . GLU A 1 99 ? -7.679 -7.283 11.644 1.00 93.19 99 GLU A N 1
ATOM 795 C CA . GLU A 1 99 ? -7.925 -8.127 10.468 1.00 93.19 99 GLU A CA 1
ATOM 796 C C . GLU A 1 99 ? -7.701 -7.367 9.157 1.00 93.19 99 GLU A C 1
ATOM 798 O O . GLU A 1 99 ? -7.071 -7.891 8.233 1.00 93.19 99 GLU A O 1
ATOM 803 N N . ARG A 1 100 ? -8.16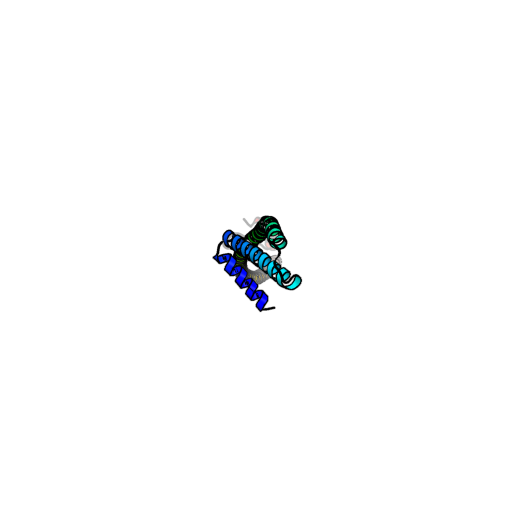1 -6.111 9.080 1.00 93.62 100 ARG A N 1
ATOM 804 C CA . ARG A 1 100 ? -7.914 -5.248 7.916 1.00 93.62 100 ARG A CA 1
ATOM 805 C C . ARG A 1 100 ? -6.431 -4.974 7.707 1.00 93.62 100 ARG A C 1
ATOM 807 O O . ARG A 1 100 ? -5.960 -5.111 6.579 1.00 93.62 100 ARG A O 1
ATOM 814 N N . ASP A 1 101 ? -5.702 -4.656 8.771 1.00 94.12 101 ASP A N 1
ATOM 815 C CA . ASP A 1 101 ? -4.258 -4.424 8.709 1.00 94.12 101 ASP A CA 1
ATOM 816 C C . ASP A 1 101 ? -3.511 -5.678 8.248 1.00 94.12 101 ASP A C 1
ATOM 818 O O . ASP A 1 101 ? -2.621 -5.589 7.401 1.00 94.12 101 ASP A O 1
ATOM 822 N N . LEU A 1 102 ? -3.897 -6.862 8.742 1.00 94.44 102 LEU A N 1
ATOM 823 C CA . LEU A 1 102 ? -3.309 -8.127 8.303 1.00 94.44 102 LEU A CA 1
ATOM 824 C C . LEU A 1 102 ? -3.540 -8.354 6.804 1.00 94.44 102 LEU A C 1
ATOM 826 O O . LEU A 1 102 ? -2.596 -8.655 6.075 1.00 94.44 102 LEU A O 1
ATOM 830 N N . LYS A 1 103 ? -4.781 -8.173 6.335 1.00 95.19 103 LYS A N 1
ATOM 831 C CA . LYS A 1 103 ? -5.134 -8.342 4.920 1.00 95.19 103 LYS A CA 1
ATOM 832 C C . LYS A 1 103 ? -4.366 -7.368 4.029 1.00 95.19 103 LYS A C 1
ATOM 834 O O . LYS A 1 103 ? -3.828 -7.778 3.003 1.00 95.19 103 LYS A O 1
ATOM 839 N N . LEU A 1 104 ? -4.286 -6.102 4.432 1.00 95.25 104 LEU A N 1
ATOM 840 C CA . LEU A 1 104 ? -3.557 -5.077 3.693 1.00 95.25 104 LEU A CA 1
ATOM 841 C C . LEU A 1 104 ? -2.054 -5.382 3.650 1.00 95.25 104 LEU A C 1
ATOM 843 O O . LEU A 1 104 ? -1.424 -5.217 2.610 1.00 95.25 104 LEU A O 1
ATOM 847 N N . ASN A 1 105 ? -1.479 -5.874 4.750 1.00 95.88 105 ASN A N 1
ATOM 848 C CA . ASN A 1 105 ? -0.069 -6.253 4.803 1.00 95.88 105 ASN A CA 1
ATOM 849 C C . ASN A 1 105 ? 0.253 -7.409 3.845 1.00 95.88 105 ASN A C 1
ATOM 851 O O . ASN A 1 105 ? 1.266 -7.359 3.153 1.00 95.88 105 ASN A O 1
ATOM 855 N N . VAL A 1 106 ? -0.621 -8.419 3.772 1.00 95.94 106 VAL A N 1
ATOM 856 C CA . VAL A 1 106 ? -0.482 -9.527 2.814 1.00 95.94 106 VAL A CA 1
ATOM 857 C C . VAL A 1 106 ? -0.553 -9.009 1.377 1.00 95.94 106 VAL A C 1
ATOM 859 O O . VAL A 1 106 ? 0.355 -9.275 0.599 1.00 95.94 106 VAL A O 1
ATOM 862 N N . GLN A 1 107 ? -1.554 -8.186 1.049 1.00 96.25 107 GLN A N 1
ATOM 863 C CA . GLN A 1 107 ? -1.683 -7.598 -0.291 1.00 96.25 107 GLN A CA 1
ATOM 864 C C . GLN A 1 107 ? -0.466 -6.753 -0.687 1.00 96.25 107 GLN A C 1
ATOM 866 O O . GLN A 1 107 ? 0.006 -6.834 -1.817 1.00 96.25 107 GLN A O 1
ATOM 871 N N . LEU A 1 108 ? 0.065 -5.950 0.238 1.00 96.88 108 LEU A N 1
ATOM 872 C CA . LEU A 1 108 ? 1.269 -5.159 -0.008 1.00 96.88 108 LEU A CA 1
ATOM 873 C C . LEU A 1 108 ? 2.483 -6.047 -0.288 1.00 96.88 108 LEU A C 1
ATOM 875 O O . LEU A 1 108 ? 3.248 -5.747 -1.200 1.00 96.88 108 LEU A O 1
ATOM 879 N N . LYS A 1 109 ? 2.655 -7.140 0.463 1.00 96.38 109 LYS A N 1
ATOM 880 C CA . LYS A 1 109 ? 3.741 -8.098 0.220 1.00 96.38 109 LYS A CA 1
ATOM 881 C C . LYS A 1 109 ? 3.622 -8.765 -1.146 1.00 96.38 109 LYS A C 1
ATOM 883 O O . LYS A 1 109 ? 4.632 -8.856 -1.839 1.00 96.38 109 LYS A O 1
ATOM 888 N N . ASP A 1 110 ? 2.417 -9.166 -1.543 1.00 97.12 110 ASP A N 1
ATOM 889 C CA . ASP A 1 110 ? 2.175 -9.773 -2.855 1.00 97.12 110 ASP A CA 1
ATOM 890 C C . ASP A 1 110 ? 2.468 -8.784 -3.991 1.00 97.12 110 ASP A C 1
ATOM 892 O O . ASP A 1 110 ? 3.177 -9.123 -4.936 1.00 97.12 110 ASP A O 1
ATOM 896 N N . ASN A 1 111 ? 2.015 -7.532 -3.867 1.00 97.81 111 ASN A N 1
ATOM 897 C CA . ASN A 1 111 ? 2.301 -6.485 -4.853 1.00 97.81 111 ASN A CA 1
ATOM 898 C C . ASN A 1 111 ? 3.805 -6.194 -4.967 1.00 97.81 111 ASN A C 1
ATOM 900 O O . ASN A 1 111 ? 4.318 -6.037 -6.070 1.00 97.81 111 ASN A O 1
ATOM 904 N N . ILE A 1 112 ? 4.527 -6.134 -3.840 1.00 97.38 112 ILE A N 1
ATOM 905 C CA . ILE A 1 112 ? 5.987 -5.954 -3.841 1.00 97.38 112 ILE A CA 1
ATOM 906 C C . ILE A 1 112 ? 6.669 -7.138 -4.534 1.00 97.38 112 ILE A C 1
ATOM 908 O O . ILE A 1 112 ? 7.589 -6.931 -5.319 1.00 97.38 112 ILE A O 1
ATOM 912 N N . ALA A 1 113 ? 6.220 -8.369 -4.278 1.00 97.19 113 ALA A N 1
ATOM 913 C CA . ALA A 1 113 ? 6.769 -9.551 -4.935 1.00 97.19 113 ALA A CA 1
ATOM 914 C C . ALA A 1 113 ? 6.544 -9.517 -6.456 1.00 97.19 113 ALA A C 1
ATOM 916 O O . ALA A 1 113 ? 7.482 -9.773 -7.209 1.00 97.19 113 ALA A O 1
ATOM 917 N N . GLN A 1 114 ? 5.343 -9.137 -6.903 1.00 97.25 114 GLN A N 1
ATOM 918 C CA . GLN A 1 114 ? 5.025 -8.983 -8.326 1.00 97.25 114 GLN A CA 1
ATOM 919 C C . GLN A 1 114 ? 5.877 -7.898 -8.994 1.00 97.25 114 GLN A C 1
ATOM 921 O O . GLN A 1 114 ? 6.472 -8.146 -10.039 1.00 97.25 114 GLN A O 1
ATOM 926 N N . LEU A 1 115 ? 5.985 -6.719 -8.374 1.00 97.38 115 LEU A N 1
ATOM 927 C CA . LEU A 1 115 ? 6.791 -5.618 -8.906 1.00 97.38 115 LEU A CA 1
ATOM 928 C C . LEU A 1 115 ? 8.273 -5.981 -8.982 1.00 97.38 115 LEU A C 1
ATOM 930 O O . LEU A 1 115 ? 8.926 -5.672 -9.971 1.00 97.38 115 LEU A O 1
ATOM 934 N N . ASN A 1 116 ? 8.806 -6.665 -7.970 1.00 97.50 116 ASN A N 1
ATOM 935 C CA . ASN A 1 116 ? 10.193 -7.121 -7.995 1.00 97.50 116 ASN A CA 1
ATOM 936 C C . ASN A 1 116 ? 10.445 -8.117 -9.131 1.00 97.50 116 ASN A C 1
ATOM 938 O O . ASN A 1 116 ? 11.508 -8.075 -9.745 1.00 97.50 116 ASN A O 1
ATOM 942 N N . GLN A 1 117 ? 9.479 -8.990 -9.424 1.00 96.50 117 GLN A N 1
ATOM 943 C CA . GLN A 1 117 ? 9.580 -9.903 -10.557 1.00 96.50 117 GLN A CA 1
ATOM 944 C C . GLN A 1 117 ? 9.562 -9.141 -11.890 1.00 96.50 117 GLN A C 1
ATOM 946 O O . GLN A 1 117 ? 10.426 -9.374 -12.727 1.00 96.50 117 GLN A O 1
ATOM 951 N N . GLU A 1 118 ? 8.650 -8.179 -12.058 1.00 97.56 118 GLU A N 1
ATOM 952 C CA . GLU A 1 118 ? 8.593 -7.357 -13.273 1.00 97.56 118 GLU A CA 1
ATOM 953 C C . GLU A 1 118 ? 9.875 -6.532 -13.475 1.00 97.56 118 GLU A C 1
ATOM 955 O O . GLU A 1 118 ? 10.369 -6.420 -14.595 1.00 97.56 118 GLU A O 1
ATOM 960 N N . ILE A 1 119 ? 10.443 -5.976 -12.400 1.00 97.69 119 ILE A N 1
ATOM 961 C CA . ILE A 1 119 ? 11.720 -5.252 -12.451 1.00 97.69 119 ILE A CA 1
ATOM 962 C C . ILE A 1 119 ? 12.845 -6.185 -12.906 1.00 97.69 119 ILE A C 1
ATOM 964 O O . ILE A 1 119 ? 13.607 -5.804 -13.788 1.00 97.69 119 ILE A O 1
ATOM 968 N N . ALA A 1 120 ? 12.926 -7.401 -12.359 1.00 97.38 120 ALA A N 1
ATOM 969 C CA . ALA A 1 120 ? 13.948 -8.371 -12.751 1.00 97.38 120 ALA A CA 1
ATOM 970 C C . ALA A 1 120 ? 13.829 -8.776 -14.232 1.00 97.38 120 ALA A C 1
ATOM 972 O O . ALA A 1 120 ? 14.837 -8.881 -14.932 1.00 97.38 120 ALA A O 1
ATOM 973 N N . ASP A 1 121 ? 12.601 -8.959 -14.725 1.00 96.81 121 ASP A N 1
ATOM 974 C CA . ASP A 1 121 ? 12.350 -9.266 -16.135 1.00 96.81 121 ASP A CA 1
ATOM 975 C C . ASP A 1 121 ? 12.750 -8.091 -17.047 1.00 96.81 121 ASP A C 1
ATOM 977 O O . ASP A 1 121 ? 13.384 -8.299 -18.086 1.00 96.81 121 ASP A O 1
ATOM 981 N N . ARG A 1 122 ? 12.438 -6.848 -16.648 1.00 97.88 122 ARG A N 1
ATOM 982 C CA . ARG A 1 122 ? 12.840 -5.638 -17.387 1.00 97.88 122 ARG A CA 1
ATOM 983 C C . ARG A 1 122 ? 14.351 -5.442 -17.399 1.00 97.88 122 ARG A C 1
ATOM 985 O O . ARG A 1 122 ? 14.903 -5.184 -18.461 1.00 97.88 122 ARG A O 1
ATOM 992 N N . GLU A 1 123 ? 15.016 -5.608 -16.260 1.00 97.31 123 GLU A N 1
ATOM 993 C CA . GLU A 1 123 ? 16.472 -5.473 -16.146 1.00 97.31 123 GLU A CA 1
ATOM 994 C C . GLU A 1 123 ? 17.193 -6.469 -17.062 1.00 97.31 123 GLU A C 1
ATOM 996 O O . GLU A 1 123 ? 18.147 -6.114 -17.754 1.00 97.31 123 GLU A O 1
ATOM 1001 N N . LYS A 1 124 ? 16.688 -7.706 -17.146 1.00 96.75 124 LYS A N 1
ATOM 1002 C CA . LYS A 1 124 ? 17.222 -8.707 -18.071 1.00 96.75 124 LYS A CA 1
ATOM 1003 C C . LYS A 1 124 ? 17.041 -8.297 -19.537 1.00 96.75 124 LYS A C 1
ATOM 1005 O O . LYS A 1 124 ? 17.987 -8.400 -20.313 1.00 96.75 124 LYS A O 1
ATOM 1010 N N . ALA A 1 125 ? 15.854 -7.820 -19.912 1.00 96.56 125 ALA A N 1
ATOM 1011 C CA . ALA A 1 125 ? 15.586 -7.369 -21.278 1.00 96.56 125 ALA A CA 1
ATOM 1012 C C . ALA A 1 125 ? 16.433 -6.142 -21.664 1.00 96.56 125 ALA A C 1
ATOM 1014 O O . ALA A 1 125 ? 16.921 -6.053 -22.790 1.00 96.56 125 ALA A O 1
ATOM 1015 N N . GLU A 1 126 ? 16.643 -5.210 -20.732 1.00 96.31 126 GLU A N 1
ATOM 1016 C CA . GLU A 1 126 ? 17.519 -4.052 -20.930 1.00 96.31 126 GLU A CA 1
ATOM 1017 C C . GLU A 1 126 ? 18.986 -4.468 -21.083 1.00 96.31 126 GLU A C 1
ATOM 1019 O O . GLU A 1 126 ? 19.682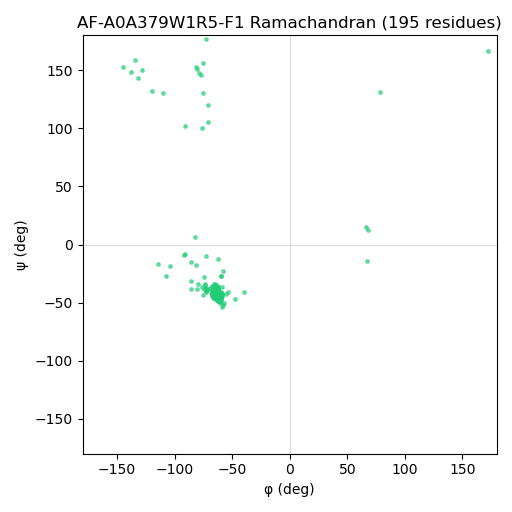 -3.919 -21.936 1.00 96.31 126 GLU A O 1
ATOM 1024 N N . ALA A 1 127 ? 19.453 -5.466 -20.327 1.00 97.12 127 ALA A N 1
ATOM 1025 C CA . ALA A 1 127 ? 20.803 -6.007 -20.472 1.00 97.12 127 ALA A CA 1
ATOM 1026 C C . ALA A 1 127 ? 21.023 -6.655 -21.851 1.00 97.12 127 ALA A C 1
ATOM 1028 O O . ALA A 1 127 ? 22.031 -6.378 -22.503 1.00 97.12 127 ALA A O 1
ATOM 1029 N N . GLU A 1 128 ? 20.066 -7.461 -22.323 1.00 96.56 128 GLU A N 1
ATOM 1030 C CA . GLU A 1 128 ? 20.103 -8.060 -23.665 1.00 96.56 128 GLU A CA 1
ATOM 1031 C C . GLU A 1 128 ? 20.089 -6.974 -24.756 1.00 96.56 128 GLU A C 1
ATOM 1033 O O . GLU A 1 128 ? 20.883 -7.012 -25.698 1.00 96.56 128 GLU A O 1
ATOM 1038 N N . LEU A 1 129 ? 19.244 -5.947 -24.606 1.00 97.31 129 LEU A N 1
ATOM 1039 C CA . LEU A 1 129 ? 19.208 -4.812 -25.528 1.00 97.31 129 LEU A CA 1
ATOM 1040 C C . LEU A 1 129 ? 20.548 -4.067 -25.557 1.00 97.31 129 LEU A C 1
ATOM 1042 O O . LEU A 1 129 ? 21.055 -3.758 -26.635 1.00 97.31 129 LEU A O 1
ATOM 1046 N N . GLN A 1 130 ? 21.141 -3.806 -24.393 1.00 96.75 130 GLN A N 1
ATOM 1047 C CA . GLN A 1 130 ? 22.426 -3.121 -24.287 1.00 96.75 130 GLN A CA 1
ATOM 1048 C C . GLN A 1 130 ? 23.538 -3.915 -24.985 1.00 96.75 130 GLN A C 1
ATOM 1050 O O . GLN A 1 130 ? 24.351 -3.330 -25.699 1.00 96.75 130 GLN A O 1
ATOM 1055 N N . GLU A 1 131 ? 23.550 -5.241 -24.836 1.00 96.75 131 GLU A N 1
ATOM 1056 C CA . GLU A 1 131 ? 24.505 -6.111 -25.525 1.00 96.75 131 GLU A CA 1
ATOM 1057 C C . GLU A 1 131 ? 24.344 -6.025 -27.048 1.00 96.75 131 GLU A C 1
ATOM 1059 O O . GLU A 1 131 ? 25.323 -5.793 -27.762 1.00 96.75 131 GLU A O 1
ATOM 1064 N N . THR A 1 132 ? 23.111 -6.132 -27.556 1.00 96.75 132 THR A N 1
ATOM 1065 C CA . THR A 1 132 ? 22.857 -6.003 -29.003 1.00 96.75 132 THR A CA 1
ATOM 1066 C C . THR A 1 132 ? 23.244 -4.624 -29.534 1.00 96.75 132 THR A C 1
ATOM 1068 O O . THR A 1 132 ? 23.768 -4.508 -30.641 1.00 96.75 132 THR A O 1
ATOM 1071 N N . PHE A 1 133 ? 23.048 -3.569 -28.742 1.00 97.69 133 PHE A N 1
ATOM 1072 C CA . PHE A 1 133 ? 23.417 -2.213 -29.124 1.00 97.69 133 PHE A CA 1
ATOM 1073 C C . PHE A 1 133 ? 24.935 -2.038 -29.235 1.00 97.69 133 PHE A C 1
ATOM 1075 O O . PHE A 1 133 ? 25.411 -1.417 -30.186 1.00 97.69 133 PHE A O 1
ATOM 1082 N N . GLU A 1 134 ? 25.706 -2.617 -28.313 1.00 97.12 134 GLU A N 1
ATOM 1083 C CA . GLU A 1 134 ? 27.169 -2.614 -28.403 1.00 97.12 134 GLU A CA 1
ATOM 1084 C C . GLU A 1 134 ? 27.670 -3.420 -29.612 1.00 97.12 134 GLU A C 1
ATOM 1086 O O . GLU A 1 134 ? 28.563 -2.957 -30.321 1.00 97.12 134 GLU A O 1
ATOM 1091 N N . GLN A 1 135 ? 27.050 -4.563 -29.925 1.00 96.81 135 GLN A N 1
ATOM 1092 C CA . GLN A 1 135 ? 27.378 -5.329 -31.136 1.00 96.81 135 GLN A CA 1
ATOM 1093 C C . GLN A 1 135 ? 27.106 -4.523 -32.415 1.00 96.81 135 GLN A C 1
ATOM 1095 O O . GLN A 1 135 ? 27.970 -4.431 -33.288 1.00 96.81 135 GLN A O 1
ATOM 1100 N N . LEU A 1 136 ? 25.942 -3.871 -32.504 1.00 96.88 136 LEU A N 1
ATOM 1101 C CA . LEU A 1 136 ? 25.582 -3.034 -33.652 1.00 96.88 136 LEU A CA 1
ATOM 1102 C C . LEU A 1 136 ? 26.531 -1.844 -33.827 1.00 96.88 136 LEU A C 1
ATOM 1104 O O . LEU A 1 136 ? 26.870 -1.496 -34.956 1.00 96.88 136 LEU A O 1
ATOM 1108 N N . LYS A 1 137 ? 26.996 -1.222 -32.736 1.00 97.38 137 LYS A N 1
ATOM 1109 C CA . LYS A 1 137 ? 27.995 -0.144 -32.819 1.00 97.38 137 LYS A CA 1
ATOM 1110 C C . LYS A 1 137 ? 29.297 -0.610 -33.456 1.00 97.38 137 LYS A C 1
ATOM 1112 O O . LYS A 1 137 ? 29.871 0.130 -34.254 1.00 97.38 137 LYS A O 1
ATOM 1117 N N . VAL A 1 138 ? 29.768 -1.803 -33.090 1.00 96.88 138 VAL A N 1
ATOM 1118 C CA . VAL A 1 138 ? 30.985 -2.380 -33.673 1.00 96.88 138 VAL A CA 1
ATOM 1119 C C . VAL A 1 138 ? 30.779 -2.626 -35.165 1.00 96.88 138 VAL A C 1
ATOM 1121 O O . VAL A 1 138 ? 31.586 -2.157 -35.963 1.00 96.88 138 VAL A O 1
ATOM 1124 N N . GLU A 1 139 ? 29.663 -3.250 -35.553 1.00 96.88 139 GLU A N 1
ATOM 1125 C CA . GLU A 1 139 ? 29.370 -3.522 -36.965 1.00 96.88 139 GLU A CA 1
ATOM 1126 C C . GLU A 1 139 ? 29.257 -2.232 -37.795 1.00 96.88 139 GLU A C 1
ATOM 1128 O O . GLU A 1 139 ? 29.781 -2.156 -38.906 1.00 96.88 139 GLU A O 1
ATOM 1133 N N . ILE A 1 140 ? 28.608 -1.189 -37.263 1.00 96.81 140 ILE A N 1
ATOM 1134 C CA . ILE A 1 140 ? 28.504 0.112 -37.941 1.00 96.81 140 ILE A CA 1
ATOM 1135 C C . ILE A 1 140 ? 29.889 0.715 -38.159 1.00 96.81 140 ILE A C 1
ATOM 1137 O O . ILE A 1 140 ? 30.175 1.186 -39.258 1.00 96.81 140 ILE A O 1
ATOM 1141 N N . LYS A 1 141 ? 30.754 0.673 -37.142 1.00 97.19 141 LYS A N 1
ATOM 1142 C CA . LYS A 1 141 ? 32.111 1.207 -37.246 1.00 97.19 141 LYS A CA 1
ATOM 1143 C C . LYS A 1 141 ? 32.930 0.461 -38.303 1.00 97.19 141 LYS A C 1
ATOM 1145 O O . LYS A 1 141 ? 33.586 1.096 -39.121 1.00 97.19 141 LYS A O 1
ATOM 1150 N N . GLU A 1 142 ? 32.857 -0.867 -38.325 1.00 96.44 142 GLU A N 1
ATOM 1151 C CA . GLU A 1 142 ? 33.530 -1.680 -39.346 1.00 96.44 142 GLU A CA 1
ATOM 1152 C C . GLU A 1 142 ? 33.003 -1.374 -40.755 1.00 96.44 142 GLU A C 1
ATOM 1154 O O . GLU A 1 142 ? 33.784 -1.224 -41.6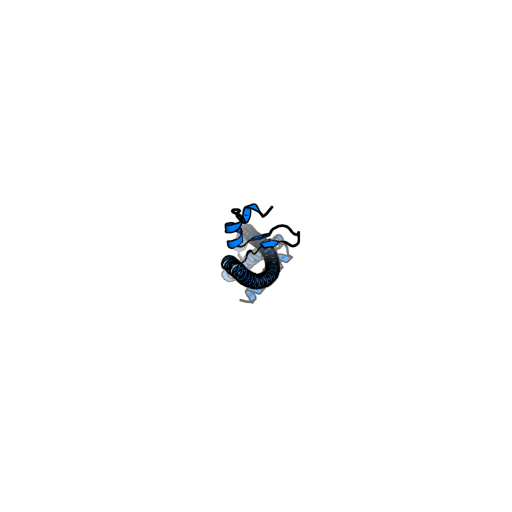98 1.00 96.44 142 GLU A O 1
ATOM 1159 N N . ARG A 1 143 ? 31.679 -1.221 -40.909 1.00 97.19 143 ARG A N 1
ATOM 1160 C CA . ARG A 1 143 ? 31.066 -0.827 -42.186 1.00 97.19 143 ARG A CA 1
ATOM 1161 C C . ARG A 1 143 ? 31.512 0.561 -42.637 1.00 97.19 143 ARG A C 1
ATOM 1163 O O . ARG A 1 143 ? 31.756 0.748 -43.826 1.00 97.19 143 ARG A O 1
ATOM 1170 N N . GLU A 1 144 ? 31.617 1.517 -41.721 1.00 96.75 144 GLU A N 1
ATOM 1171 C CA . GLU A 1 144 ? 32.068 2.878 -42.019 1.00 96.75 144 GLU A CA 1
ATOM 1172 C C . GLU A 1 144 ? 33.537 2.892 -42.469 1.00 96.75 144 GLU A C 1
ATOM 1174 O O . GLU A 1 144 ? 33.861 3.472 -43.505 1.00 96.75 144 GLU A O 1
ATOM 1179 N N . GLU A 1 145 ? 34.420 2.171 -41.771 1.00 96.00 145 GLU A N 1
ATOM 1180 C CA . GLU A 1 145 ? 35.829 2.032 -42.163 1.00 96.00 145 GLU A CA 1
ATOM 1181 C C . GLU A 1 145 ? 35.979 1.383 -43.550 1.00 96.00 145 GLU A C 1
ATOM 1183 O O . GLU A 1 145 ? 36.761 1.860 -44.378 1.00 96.00 145 GLU A O 1
ATOM 1188 N N . ALA A 1 146 ? 35.193 0.342 -43.845 1.00 94.50 146 ALA A N 1
ATOM 1189 C CA . ALA A 1 146 ? 35.178 -0.293 -45.160 1.00 94.50 146 ALA A CA 1
ATOM 1190 C C . ALA A 1 146 ? 34.666 0.653 -46.263 1.00 94.50 146 ALA A C 1
ATOM 1192 O O . ALA A 1 146 ? 35.228 0.675 -47.360 1.00 94.50 146 ALA A O 1
ATOM 1193 N N . GLN A 1 147 ? 33.637 1.464 -45.984 1.00 94.69 147 GLN A N 1
ATOM 1194 C CA . GLN A 1 147 ? 33.150 2.476 -46.929 1.00 94.69 147 GLN A CA 1
ATOM 1195 C C . GLN A 1 147 ? 34.216 3.528 -47.234 1.00 94.69 147 GLN A C 1
ATOM 1197 O O . GLN A 1 147 ? 34.451 3.822 -48.405 1.00 94.69 147 GLN A O 1
ATOM 1202 N N . ILE A 1 148 ? 34.912 4.034 -46.212 1.00 95.06 148 ILE A N 1
ATOM 1203 C CA . ILE A 1 148 ? 35.999 5.007 -46.390 1.00 95.06 148 ILE A CA 1
ATOM 1204 C C . ILE A 1 148 ? 37.123 4.409 -47.247 1.00 95.06 148 ILE A C 1
ATOM 1206 O O . ILE A 1 148 ? 37.633 5.074 -48.149 1.00 95.06 148 ILE A O 1
ATOM 1210 N N . GLN A 1 149 ? 37.506 3.150 -47.011 1.00 93.38 149 GLN A N 1
ATOM 1211 C CA . GLN A 1 149 ? 38.529 2.476 -47.819 1.00 93.38 149 GLN A CA 1
ATOM 1212 C C . GLN A 1 149 ? 38.098 2.310 -49.282 1.00 93.38 149 GLN A C 1
ATOM 1214 O O . GLN A 1 149 ? 38.897 2.558 -50.186 1.00 93.38 149 GLN A O 1
ATOM 1219 N N . LEU A 1 150 ? 36.842 1.925 -49.527 1.00 93.62 150 LEU A N 1
ATOM 1220 C CA . LEU A 1 150 ? 36.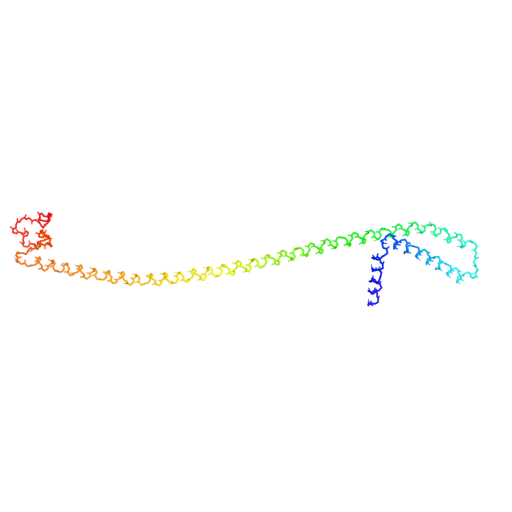288 1.819 -50.879 1.00 93.62 150 LEU A CA 1
ATOM 1221 C C . LEU A 1 150 ? 36.254 3.178 -51.586 1.00 93.62 150 LEU A C 1
ATOM 1223 O O . LEU A 1 150 ? 36.624 3.269 -52.756 1.00 93.62 150 LEU A O 1
ATOM 1227 N N . GLU A 1 151 ? 35.865 4.242 -50.884 1.00 92.81 151 GLU A N 1
ATOM 1228 C CA . GLU A 1 151 ? 35.852 5.601 -51.427 1.00 92.81 151 GLU A CA 1
ATOM 1229 C C . GLU A 1 151 ? 37.271 6.083 -51.768 1.00 92.81 151 GLU A C 1
ATOM 1231 O O . GLU A 1 151 ? 37.499 6.623 -52.852 1.00 92.81 151 GLU A O 1
ATOM 1236 N N . GLN A 1 152 ? 38.254 5.812 -50.903 1.00 91.88 152 GLN A N 1
ATOM 1237 C CA . GLN A 1 152 ? 39.665 6.106 -51.170 1.00 91.88 152 GLN A CA 1
ATOM 1238 C C . GLN A 1 152 ? 40.195 5.339 -52.387 1.00 91.88 152 GLN A C 1
ATOM 1240 O O . GLN A 1 152 ? 40.873 5.933 -53.226 1.00 91.88 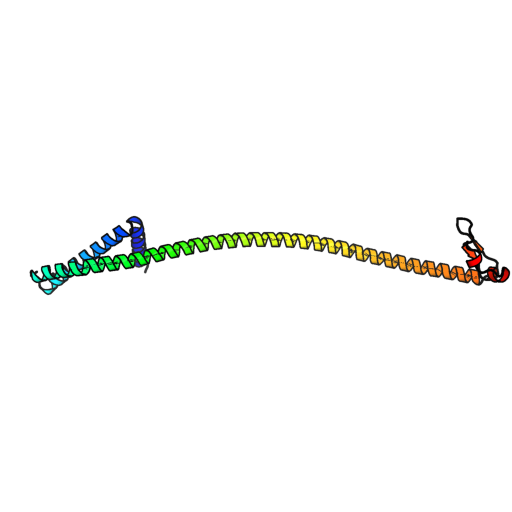152 GLN A O 1
ATOM 1245 N N . GLN A 1 153 ? 39.874 4.047 -52.518 1.00 91.38 153 GLN A N 1
ATOM 1246 C CA . GLN A 1 153 ? 40.251 3.251 -53.691 1.00 91.38 153 GLN A CA 1
ATOM 1247 C C . GLN A 1 153 ? 39.593 3.779 -54.968 1.00 91.38 153 GLN A C 1
ATOM 1249 O O . GLN A 1 153 ? 40.270 3.919 -55.984 1.00 91.38 153 GLN A O 1
ATOM 1254 N N . SER A 1 154 ? 38.303 4.116 -54.913 1.00 90.31 154 SER A N 1
ATOM 1255 C CA . SER A 1 154 ? 37.563 4.694 -56.038 1.00 90.31 154 SER A CA 1
ATOM 1256 C C . SER A 1 154 ? 38.169 6.031 -56.481 1.00 90.31 154 SER A C 1
ATOM 1258 O O . SER A 1 154 ? 38.486 6.214 -57.656 1.00 90.31 154 SER A O 1
ATOM 1260 N N . SER A 1 155 ? 38.436 6.933 -55.532 1.00 89.44 155 SER A N 1
ATOM 1261 C CA . SER A 1 155 ? 39.078 8.230 -55.779 1.00 89.44 155 SER A CA 1
ATOM 1262 C C . SER A 1 155 ? 40.497 8.083 -56.341 1.00 89.44 155 SER A C 1
ATOM 1264 O O . SER A 1 155 ? 40.875 8.766 -57.296 1.00 89.44 155 SER A O 1
ATOM 1266 N N . PHE A 1 156 ? 41.282 7.142 -55.811 1.00 91.12 156 PHE A N 1
ATOM 1267 C CA . PHE A 1 156 ? 42.620 6.850 -56.318 1.00 91.12 156 PHE A CA 1
ATOM 1268 C C . PHE A 1 156 ? 42.588 6.307 -57.751 1.00 91.12 156 PHE A C 1
ATOM 1270 O O . PHE A 1 156 ? 43.325 6.802 -58.604 1.00 91.12 156 PHE A O 1
ATOM 1277 N N . LEU A 1 157 ? 41.716 5.334 -58.038 1.00 87.31 157 LEU A N 1
ATOM 1278 C CA . LEU A 1 157 ? 41.528 4.795 -59.387 1.00 87.31 157 LEU A CA 1
ATOM 1279 C C . LEU A 1 157 ? 41.098 5.896 -60.359 1.00 87.31 157 LEU A C 1
ATOM 1281 O O . LEU A 1 157 ? 41.656 5.993 -61.448 1.00 87.31 157 LEU A O 1
ATOM 1285 N N . ARG A 1 158 ? 40.167 6.763 -59.949 1.00 85.00 158 ARG A N 1
ATOM 1286 C CA . ARG A 1 158 ? 39.718 7.920 -60.731 1.00 85.00 158 ARG A CA 1
ATOM 1287 C C . ARG A 1 158 ? 40.881 8.848 -61.088 1.00 85.00 158 ARG A C 1
ATOM 1289 O O . ARG A 1 158 ? 41.072 9.159 -62.256 1.00 85.00 158 ARG A O 1
ATOM 1296 N N . SER A 1 159 ? 41.689 9.223 -60.098 1.00 88.38 159 SER A N 1
ATOM 1297 C CA . SER A 1 159 ? 42.867 10.079 -60.278 1.00 88.38 159 SER A CA 1
ATOM 1298 C C . SER A 1 159 ? 43.930 9.436 -61.177 1.00 88.38 159 SER A C 1
ATOM 1300 O O . SER A 1 159 ? 44.497 10.097 -62.046 1.00 88.38 159 SER A O 1
ATOM 1302 N N . PHE A 1 160 ? 44.172 8.129 -61.022 1.00 88.56 160 PHE A N 1
ATOM 1303 C CA . PHE A 1 160 ? 45.094 7.385 -61.881 1.00 88.56 160 PHE A CA 1
ATOM 1304 C C . PHE A 1 160 ? 44.619 7.354 -63.334 1.00 88.56 160 PHE A C 1
ATOM 1306 O O . PHE A 1 160 ? 45.419 7.579 -64.243 1.00 88.56 160 PHE A O 1
ATOM 1313 N N . LEU A 1 161 ? 43.324 7.095 -63.547 1.00 86.75 161 LEU A N 1
ATOM 1314 C CA . LEU A 1 161 ? 42.728 7.174 -64.870 1.00 86.75 161 LEU A CA 1
ATOM 1315 C C . LEU A 1 161 ? 42.923 8.589 -65.421 1.00 86.75 161 LEU A C 1
ATOM 1317 O O . LEU A 1 161 ? 43.548 8.710 -66.462 1.00 86.75 161 LEU A O 1
ATOM 1321 N N . ASP A 1 162 ? 42.527 9.637 -64.696 1.00 85.00 162 ASP A N 1
ATOM 1322 C CA . ASP A 1 162 ? 42.623 11.036 -65.146 1.00 85.00 162 ASP A CA 1
ATOM 1323 C C . ASP A 1 162 ? 44.047 11.527 -65.475 1.00 85.00 162 ASP A C 1
ATOM 1325 O O . ASP A 1 162 ? 44.223 12.425 -66.302 1.00 85.00 162 ASP A O 1
ATOM 1329 N N . ALA A 1 163 ? 45.075 10.939 -64.861 1.00 86.75 163 ALA A N 1
ATOM 1330 C CA . ALA A 1 163 ? 46.475 11.239 -65.157 1.00 86.75 163 ALA A CA 1
ATOM 1331 C C . ALA A 1 163 ? 47.016 10.513 -66.403 1.00 86.75 163 ALA A C 1
ATOM 1333 O O . ALA A 1 163 ? 48.065 10.898 -66.930 1.00 86.75 163 ALA A O 1
ATOM 1334 N N . SER A 1 164 ? 46.342 9.456 -66.867 1.00 84.69 164 SER A N 1
ATOM 1335 C CA . SER A 1 164 ? 46.770 8.694 -68.037 1.00 84.69 164 SER A CA 1
ATOM 1336 C C . SER A 1 164 ? 46.476 9.464 -69.331 1.00 84.69 164 SER A C 1
ATOM 1338 O O . SER A 1 164 ? 45.340 9.902 -69.535 1.00 84.69 164 SER A O 1
ATOM 1340 N N . PRO A 1 165 ? 47.456 9.594 -70.246 1.00 81.06 165 PRO A N 1
ATOM 1341 C CA . PRO A 1 165 ? 47.246 10.212 -7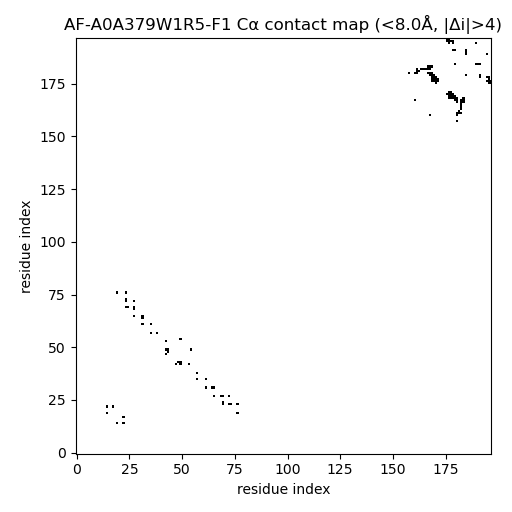1.554 1.00 81.06 165 PRO A CA 1
ATOM 1342 C C . PRO A 1 165 ? 46.424 9.330 -72.512 1.00 81.06 165 PRO A C 1
ATOM 1344 O O . PRO A 1 165 ? 46.030 9.801 -73.580 1.00 81.06 165 PRO A O 1
ATOM 1347 N N . ASP A 1 166 ? 46.168 8.068 -72.151 1.00 85.44 166 ASP A N 1
ATOM 1348 C CA . ASP A 1 166 ? 45.389 7.136 -72.961 1.00 85.44 166 ASP A CA 1
ATOM 1349 C C . ASP A 1 166 ? 43.880 7.408 -72.859 1.00 85.44 166 ASP A C 1
ATOM 1351 O O . ASP A 1 166 ? 43.342 7.768 -71.809 1.00 85.44 166 ASP A O 1
ATOM 1355 N N . LEU A 1 167 ? 43.161 7.179 -73.961 1.00 83.50 167 LEU A N 1
ATOM 1356 C CA . LEU A 1 167 ? 41.707 7.332 -74.015 1.00 83.50 167 LEU A CA 1
ATOM 1357 C C . LEU A 1 167 ? 41.023 6.139 -73.332 1.00 83.50 167 LEU A C 1
ATOM 1359 O O . LEU A 1 167 ? 40.868 5.076 -73.935 1.00 83.50 167 LEU A O 1
ATOM 1363 N N . VAL A 1 168 ? 40.588 6.324 -72.083 1.00 83.81 168 VAL A N 1
ATOM 1364 C CA . VAL A 1 168 ? 39.903 5.286 -71.294 1.00 83.81 168 VAL A CA 1
ATOM 1365 C C . VAL A 1 168 ? 38.424 5.628 -71.086 1.00 83.81 168 VAL A C 1
ATOM 1367 O O . VAL A 1 168 ? 38.082 6.724 -70.637 1.00 83.81 168 VAL A O 1
ATOM 1370 N N . PHE A 1 169 ? 37.546 4.661 -71.375 1.00 83.94 169 PHE A N 1
ATOM 1371 C CA . PHE A 1 169 ? 36.112 4.695 -71.073 1.00 83.94 169 PHE A CA 1
ATOM 1372 C C . PHE A 1 169 ? 35.652 3.329 -70.546 1.00 83.94 169 PHE A C 1
ATOM 1374 O O . PHE A 1 169 ? 36.189 2.297 -70.950 1.00 83.94 169 PHE A O 1
ATOM 1381 N N . TYR A 1 170 ? 34.651 3.314 -69.665 1.00 83.31 170 TYR A N 1
ATOM 1382 C CA . TYR A 1 170 ? 34.083 2.081 -69.110 1.00 83.31 170 TYR A CA 1
ATOM 1383 C C . TYR A 1 170 ? 32.550 2.106 -69.114 1.00 83.31 170 TYR A C 1
ATOM 1385 O O . TYR A 1 170 ? 31.913 3.158 -69.231 1.00 83.31 170 TYR A O 1
ATOM 1393 N N . ARG A 1 171 ? 31.953 0.913 -69.056 1.00 83.69 171 ARG A N 1
ATOM 1394 C CA . ARG A 1 171 ? 30.508 0.683 -69.166 1.00 83.69 171 ARG A CA 1
ATOM 1395 C C . ARG A 1 171 ? 30.012 -0.161 -68.000 1.00 83.69 171 ARG A C 1
ATOM 1397 O O . ARG A 1 171 ? 30.782 -0.964 -67.477 1.00 83.69 171 ARG A O 1
ATOM 1404 N N . ASN A 1 172 ? 28.757 0.032 -67.611 1.00 83.25 172 ASN A N 1
ATOM 1405 C CA . ASN A 1 172 ? 28.106 -0.807 -66.606 1.00 83.25 172 ASN A CA 1
ATOM 1406 C C . ASN A 1 172 ? 27.781 -2.206 -67.177 1.00 83.25 172 ASN A C 1
ATOM 1408 O O . ASN A 1 172 ? 28.016 -2.489 -68.358 1.00 83.25 172 ASN A O 1
ATOM 1412 N N . GLU A 1 173 ? 27.246 -3.091 -66.334 1.00 86.25 173 GLU A N 1
ATOM 1413 C CA . GLU A 1 173 ? 26.837 -4.447 -66.737 1.00 86.25 173 GLU A CA 1
ATOM 1414 C C . GLU A 1 173 ? 25.760 -4.435 -67.840 1.00 86.25 173 GLU A C 1
ATOM 1416 O O . GLU A 1 173 ? 25.744 -5.315 -68.704 1.00 86.25 173 GLU A O 1
ATOM 1421 N N . ASP A 1 174 ? 24.953 -3.373 -67.899 1.00 84.44 174 ASP A N 1
ATOM 1422 C CA . ASP A 1 174 ? 23.913 -3.138 -68.906 1.00 84.44 174 ASP A CA 1
ATOM 1423 C C . ASP A 1 174 ? 24.446 -2.540 -70.227 1.00 84.44 174 ASP A C 1
ATOM 1425 O O . ASP A 1 174 ? 23.687 -2.267 -71.159 1.00 84.44 174 ASP A O 1
ATOM 1429 N N . LYS A 1 175 ? 25.778 -2.423 -70.369 1.00 80.81 175 LYS A N 1
ATOM 1430 C CA . LYS A 1 175 ? 26.505 -1.878 -71.537 1.00 80.81 175 LYS A CA 1
ATOM 1431 C C . LYS A 1 175 ? 26.280 -0.383 -71.797 1.00 80.81 175 LYS A C 1
ATOM 1433 O O . LYS A 1 175 ? 26.661 0.100 -72.872 1.00 80.81 175 LYS A O 1
ATOM 1438 N N . GLU A 1 176 ? 25.732 0.345 -70.838 1.00 80.75 176 GLU A N 1
ATOM 1439 C CA . GLU A 1 176 ? 25.604 1.802 -70.852 1.00 80.75 176 GLU A CA 1
ATOM 1440 C C . GLU A 1 176 ? 26.929 2.454 -70.444 1.00 80.75 176 GLU A C 1
ATOM 1442 O O . GLU A 1 176 ? 27.743 1.871 -69.722 1.00 80.75 176 GLU A O 1
ATOM 1447 N N . PHE A 1 177 ? 27.192 3.663 -70.943 1.00 79.44 177 PHE A N 1
ATOM 1448 C CA . PHE A 1 177 ? 28.415 4.391 -70.607 1.00 79.44 177 PHE A CA 1
ATOM 1449 C C . PHE A 1 177 ? 28.362 4.866 -69.155 1.00 79.44 177 PHE A C 1
ATOM 1451 O O . PHE A 1 177 ? 27.480 5.631 -68.788 1.00 79.44 177 PHE A O 1
ATOM 1458 N N . SER A 1 178 ? 29.326 4.417 -68.346 1.00 76.69 178 SER A N 1
ATOM 1459 C CA . SER A 1 178 ? 29.362 4.699 -66.907 1.00 76.69 178 SER A CA 1
ATOM 1460 C C . SER A 1 178 ? 30.395 5.762 -66.529 1.00 76.69 178 SER A C 1
ATOM 1462 O O . SER A 1 178 ? 30.302 6.313 -65.435 1.00 76.69 178 SER A O 1
ATOM 1464 N N . GLY A 1 179 ? 31.377 6.036 -67.394 1.00 80.69 179 GLY A N 1
ATOM 1465 C CA . GLY A 1 179 ? 32.339 7.116 -67.187 1.00 80.69 179 GLY A CA 1
ATOM 1466 C C . GLY A 1 179 ? 33.492 7.139 -68.192 1.00 80.69 179 GLY A C 1
ATOM 1467 O O . GLY A 1 179 ? 33.726 6.182 -68.942 1.00 80.69 179 GLY A O 1
ATOM 1468 N N . CYS A 1 180 ? 34.222 8.254 -68.204 1.00 82.88 180 CYS A N 1
ATOM 1469 C CA . CYS A 1 180 ? 35.417 8.468 -69.022 1.00 82.88 180 CYS A CA 1
ATOM 1470 C C . CYS A 1 180 ? 36.455 9.322 -68.281 1.00 82.88 180 CYS A C 1
ATOM 1472 O O . CYS A 1 180 ? 36.097 10.146 -67.444 1.00 82.88 180 CYS A O 1
ATOM 1474 N N . ASN A 1 181 ? 37.736 9.144 -68.612 1.00 86.75 181 ASN A N 1
ATOM 1475 C CA . ASN A 1 181 ? 38.828 9.952 -68.054 1.00 86.75 181 ASN A CA 1
ATOM 1476 C C . ASN A 1 181 ? 38.968 11.301 -68.793 1.00 86.75 181 ASN A C 1
ATOM 1478 O O . ASN A 1 181 ? 38.634 11.420 -69.977 1.00 86.75 181 ASN A O 1
ATOM 1482 N N . ARG A 1 182 ? 39.489 12.317 -68.100 1.00 84.88 182 ARG A N 1
ATOM 1483 C CA . ARG A 1 182 ? 39.817 13.658 -68.602 1.00 84.88 182 ARG A CA 1
ATOM 1484 C C . ARG A 1 182 ? 40.434 13.727 -70.007 1.00 84.88 182 ARG A C 1
ATOM 1486 O O . ARG A 1 182 ? 40.058 14.611 -70.779 1.00 84.88 182 ARG A O 1
ATOM 1493 N N . ALA A 1 183 ? 41.354 12.830 -70.369 1.00 83.62 183 ALA A N 1
ATOM 1494 C CA . ALA A 1 183 ? 41.958 12.805 -71.709 1.00 83.62 183 ALA A CA 1
ATOM 1495 C C . ALA A 1 183 ? 40.907 12.621 -72.829 1.00 83.62 183 ALA A C 1
ATOM 1497 O O . ALA A 1 183 ? 40.991 13.252 -73.885 1.00 83.62 183 ALA A O 1
ATOM 1498 N N . MET A 1 184 ? 39.870 11.816 -72.572 1.00 83.75 184 MET A N 1
ATOM 1499 C CA . MET A 1 184 ? 38.751 11.572 -73.489 1.00 83.75 184 MET A CA 1
ATOM 1500 C C . MET A 1 184 ? 37.810 12.780 -73.591 1.00 83.75 184 MET A C 1
ATOM 1502 O O . MET A 1 184 ? 37.338 13.108 -74.685 1.00 83.75 184 MET A O 1
ATOM 1506 N N . GLU A 1 185 ? 37.571 13.486 -72.482 1.00 83.44 185 GLU A N 1
ATOM 1507 C CA . GLU A 1 185 ? 36.767 14.716 -72.481 1.00 83.44 185 GLU A CA 1
ATOM 1508 C C . GLU A 1 185 ? 37.417 15.821 -73.325 1.00 83.44 185 GLU A C 1
ATOM 1510 O O . GLU A 1 185 ? 36.742 16.487 -74.111 1.00 83.44 185 GLU A O 1
ATOM 1515 N N . LEU A 1 186 ? 38.738 16.001 -73.194 1.00 83.25 186 LEU A N 1
ATOM 1516 C CA . LEU A 1 186 ? 39.490 17.026 -73.925 1.00 83.25 186 LEU A CA 1
ATOM 1517 C C . LEU A 1 186 ? 39.494 16.778 -75.438 1.00 83.25 186 LEU A C 1
ATOM 1519 O O . LEU A 1 186 ? 39.431 17.734 -76.209 1.00 83.25 186 LEU A O 1
ATOM 1523 N N . LEU A 1 187 ? 39.546 15.512 -75.864 1.00 82.12 187 LEU A N 1
ATOM 1524 C CA . LEU A 1 187 ? 39.525 15.150 -77.280 1.00 82.12 187 LEU A CA 1
ATOM 1525 C C . LEU A 1 187 ? 38.125 15.278 -77.895 1.00 82.12 187 LEU A C 1
ATOM 1527 O O . LEU A 1 187 ? 37.980 15.757 -79.018 1.00 82.12 187 LEU A O 1
ATOM 1531 N N . THR A 1 188 ? 37.095 14.824 -77.179 1.00 79.88 188 THR A N 1
ATOM 1532 C CA . THR A 1 188 ? 35.715 14.794 -77.693 1.00 79.88 188 THR A CA 1
ATOM 1533 C C . THR A 1 188 ? 34.956 16.105 -77.482 1.00 79.88 188 THR A C 1
ATOM 1535 O O . THR A 1 188 ? 33.913 16.310 -78.105 1.00 79.88 188 THR A O 1
ATOM 1538 N N . GLY A 1 189 ? 35.455 16.995 -76.615 1.00 75.62 189 GLY A N 1
ATOM 1539 C CA . GLY A 1 189 ? 34.814 18.265 -76.262 1.00 75.62 189 GLY A CA 1
ATOM 1540 C C . GLY A 1 189 ? 33.508 18.104 -75.474 1.00 75.62 189 GLY A C 1
ATOM 1541 O O . GLY A 1 189 ? 32.744 19.060 -75.347 1.00 75.62 189 GLY A O 1
ATOM 1542 N N . LYS A 1 190 ? 33.230 16.896 -74.975 1.00 75.19 190 LYS A N 1
ATOM 1543 C CA . LYS A 1 190 ? 32.014 16.516 -74.251 1.00 75.19 190 LYS A CA 1
ATOM 1544 C C . LYS A 1 190 ? 32.394 16.034 -72.853 1.00 75.19 190 LYS A C 1
ATOM 1546 O O . LYS A 1 190 ? 33.304 15.222 -72.722 1.00 75.19 190 LYS A O 1
ATOM 1551 N N . SER A 1 191 ? 31.708 16.535 -71.826 1.00 74.00 191 SER A N 1
ATOM 1552 C CA . SER A 1 191 ? 31.926 16.103 -70.441 1.00 74.00 191 SER A CA 1
ATOM 1553 C C . SER A 1 191 ? 31.319 14.725 -70.184 1.00 74.00 191 SER A C 1
ATOM 1555 O O . SER A 1 191 ? 30.366 14.330 -70.860 1.00 74.00 191 SER A O 1
ATOM 1557 N N . GLU A 1 192 ? 31.825 14.013 -69.184 1.00 70.62 192 GLU A N 1
ATOM 1558 C CA . GLU A 1 192 ? 31.319 12.705 -68.748 1.00 70.62 192 GLU A CA 1
ATOM 1559 C C . GLU A 1 192 ? 29.786 12.669 -68.586 1.00 70.62 192 GLU A C 1
ATOM 1561 O O . GLU A 1 192 ? 29.116 11.808 -69.157 1.00 70.62 192 GLU A O 1
ATOM 1566 N N . ASN A 1 193 ? 29.209 13.676 -67.919 1.00 68.94 193 ASN A N 1
ATOM 1567 C CA . ASN A 1 193 ? 27.759 13.797 -67.696 1.00 68.94 193 ASN A CA 1
ATOM 1568 C C . ASN A 1 193 ? 26.928 13.936 -68.984 1.00 68.94 193 ASN A C 1
ATOM 1570 O O . ASN A 1 193 ? 25.706 13.867 -68.929 1.00 68.94 193 ASN A O 1
ATOM 1574 N N . SER A 1 194 ? 27.560 14.182 -70.135 1.00 62.25 194 SER A N 1
ATOM 1575 C CA . SER A 1 194 ? 26.874 14.254 -71.432 1.00 62.25 194 SER A CA 1
ATOM 1576 C C . SER A 1 194 ? 26.810 12.913 -72.174 1.00 62.25 194 SER A C 1
ATOM 1578 O O . SER A 1 194 ? 26.133 12.830 -73.200 1.00 62.25 194 SER A O 1
ATOM 1580 N N . TRP A 1 195 ? 27.505 11.887 -71.667 1.00 61.66 195 TRP A N 1
ATOM 1581 C CA . TRP A 1 195 ? 27.524 10.522 -72.204 1.00 61.66 195 TRP A CA 1
ATOM 1582 C C . TRP A 1 195 ? 26.755 9.517 -71.338 1.00 61.66 195 TRP A C 1
ATOM 1584 O O . TRP A 1 195 ? 26.265 8.530 -71.885 1.00 61.66 195 TRP A O 1
ATOM 1594 N N . CYS A 1 196 ? 26.640 9.764 -70.028 1.00 53.38 196 CYS A N 1
ATOM 1595 C CA . CYS A 1 196 ? 25.771 8.997 -69.133 1.00 53.38 196 CYS A CA 1
ATOM 1596 C C . CYS A 1 196 ? 24.302 9.331 -69.452 1.00 53.38 196 CYS A C 1
ATOM 1598 O O . CYS A 1 196 ? 23.840 10.432 -69.149 1.00 53.38 196 CYS A O 1
ATOM 1600 N N . ILE A 1 197 ? 23.605 8.404 -70.112 1.00 49.88 197 ILE A N 1
ATOM 1601 C CA . ILE A 1 197 ? 22.148 8.416 -70.327 1.00 49.88 197 ILE A CA 1
ATOM 1602 C C . ILE A 1 197 ? 21.564 7.316 -69.458 1.00 49.88 197 ILE A C 1
ATOM 1604 O O . ILE A 1 197 ? 22.157 6.218 -69.505 1.00 49.88 197 ILE A O 1
#

Sequence (197 aa):
MKQIRMLAQYYVDLMMKLGLVRFSMLLALALVVLAIVVQMAVTMVLHGQVESIDVIRSIFFGLLITPWAVYFLSVVVEQLEESRQRLSRLVQKLEEMRERDLKLNVQLKDNIAQLNQEIADREKAEAELQETFEQLKVEIKEREEAQIQLEQQSSFLRSFLDASPDLVFYRNEDKEFSGCNRAMELLTGKSENSWCI

Foldseek 3Di:
DVVVVVVVVVVVVVCVPQDVVRSLVVVLVVVLVVVLVVLVVVCCVPPVDDDPVSVVVSVVCSVVVSVVSSVVSVVVSVVVVVVVVVVVVVVVVVVVVVVVVVVVVVVVVVVVVVVVVVVVVVVVVVVVVVVVVVVVVVVVVVVVVVVVVVVVVVVVVLVVQQPDLDWDWDADPVRATDFTHPNNCVVVVDHRVRRGD